Protein AF-A0A3B9SFU4-F1 (afdb_monomer_lite)

Foldseek 3Di:
DDPVLPDKDWWLFDDPQDDDDDPVLCVVLPHFDVLQVQPCRRNLSSNSSVVVVHTDIDDSPDDDDDPPPPPPHDLVPDPVSVVSNVVSVVVSCVVVVVCVLDIPRDDQQFDPVDPPRHGPPVQADAKAWDDPVVQPPAPWAKDWDWPDFDQPFFTWTKTFMDTPPDWPQLQKWKWKWWDDPPTIITHTWDFQFQPVDDSRPRGGMTTDTGGPVRDDAAKTFIWMWMARPVVRGIHIDTDPDIRHHHD

Radius of gyration: 21.07 Å; chains: 1; bounding box: 50×39×61 Å

pLDDT: mean 79.3, std 13.32, range [37.38, 98.06]

Structure (mmCIF, N/CA/C/O backbone):
data_AF-A0A3B9SFU4-F1
#
_entry.id   AF-A0A3B9SFU4-F1
#
loop_
_atom_site.group_PDB
_atom_site.id
_atom_site.type_symbol
_atom_site.label_atom_id
_atom_site.label_alt_id
_atom_site.label_comp_id
_atom_site.label_asym_id
_atom_site.label_entity_id
_atom_site.label_seq_id
_atom_site.pdbx_PDB_ins_code
_atom_site.Cartn_x
_atom_site.Cartn_y
_atom_site.Cartn_z
_atom_site.occupancy
_atom_site.B_iso_or_equiv
_atom_site.auth_seq_id
_atom_site.auth_comp_id
_atom_site.auth_asym_id
_atom_site.auth_atom_id
_atom_site.pdbx_PDB_model_num
ATOM 1 N N . LYS A 1 1 ? 13.181 -17.536 8.848 1.00 37.38 1 LYS A N 1
ATOM 2 C CA . LYS A 1 1 ? 13.543 -17.031 7.495 1.00 37.38 1 LYS A CA 1
ATOM 3 C C . LYS A 1 1 ? 12.485 -17.514 6.503 1.00 37.38 1 LYS A C 1
ATOM 5 O O . LYS A 1 1 ? 12.293 -18.719 6.413 1.00 37.38 1 LYS A O 1
ATOM 10 N N . SER A 1 2 ? 11.762 -16.596 5.853 1.00 43.38 2 SER A N 1
ATOM 11 C CA . SER A 1 2 ? 10.623 -16.891 4.960 1.00 43.38 2 SER A CA 1
ATOM 12 C C . SER A 1 2 ? 11.019 -17.787 3.775 1.00 43.38 2 SER A C 1
ATOM 14 O O . SER A 1 2 ? 12.077 -17.592 3.178 1.00 43.38 2 SER A O 1
ATOM 16 N N . PHE A 1 3 ? 10.165 -18.753 3.417 1.00 50.34 3 PHE A N 1
ATOM 17 C CA . PHE A 1 3 ? 10.344 -19.644 2.259 1.00 50.34 3 PHE A CA 1
ATOM 18 C C . PHE A 1 3 ? 10.393 -18.894 0.914 1.00 50.34 3 PHE A C 1
ATOM 20 O O . PHE A 1 3 ? 11.012 -19.384 -0.032 1.00 50.34 3 PHE A O 1
ATOM 27 N N . ARG A 1 4 ? 9.800 -17.693 0.832 1.00 54.53 4 ARG A N 1
ATOM 28 C CA .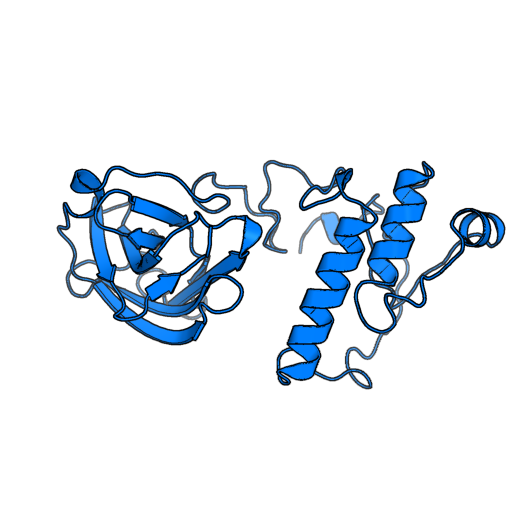 ARG A 1 4 ? 9.751 -16.869 -0.391 1.00 54.53 4 ARG A CA 1
ATOM 29 C C . ARG A 1 4 ? 11.143 -16.424 -0.853 1.00 54.53 4 ARG A C 1
ATOM 31 O O . ARG A 1 4 ? 11.405 -16.375 -2.046 1.00 54.53 4 ARG A O 1
ATOM 38 N N . ALA A 1 5 ? 12.065 -16.210 0.087 1.00 57.78 5 ALA A N 1
ATOM 39 C CA . ALA A 1 5 ? 13.439 -15.784 -0.189 1.00 57.78 5 ALA A CA 1
ATOM 40 C C . ALA A 1 5 ? 14.349 -16.893 -0.761 1.00 57.78 5 ALA A C 1
ATOM 42 O O . ALA A 1 5 ? 15.537 -16.665 -0.948 1.00 57.78 5 ALA A O 1
ATOM 43 N N . LYS A 1 6 ? 13.832 -18.110 -0.990 1.00 62.94 6 LYS A N 1
ATOM 44 C CA . LYS A 1 6 ? 14.625 -19.261 -1.464 1.00 62.94 6 LYS A CA 1
ATOM 45 C C . LYS A 1 6 ? 14.221 -19.785 -2.842 1.00 62.94 6 LYS A C 1
ATOM 47 O O . LYS A 1 6 ? 14.843 -20.725 -3.324 1.00 62.94 6 LYS A O 1
ATOM 52 N N . ARG A 1 7 ? 13.164 -19.251 -3.457 1.00 73.06 7 ARG A N 1
ATOM 53 C CA . ARG A 1 7 ? 12.651 -19.743 -4.746 1.00 73.06 7 ARG A CA 1
ATOM 54 C C . ARG A 1 7 ? 12.649 -18.642 -5.785 1.00 73.06 7 ARG A C 1
ATOM 56 O O . ARG A 1 7 ? 12.521 -17.476 -5.438 1.00 73.06 7 ARG A O 1
ATOM 63 N N . VAL A 1 8 ? 12.780 -19.025 -7.046 1.00 84.00 8 VAL A N 1
ATOM 64 C CA . VAL A 1 8 ? 12.512 -18.130 -8.170 1.00 84.00 8 VAL A CA 1
ATOM 65 C C . VAL A 1 8 ? 10.998 -17.970 -8.279 1.00 84.00 8 VAL A C 1
ATOM 67 O O . VAL A 1 8 ? 10.280 -18.970 -8.251 1.00 84.00 8 VAL A O 1
ATOM 70 N N . TYR A 1 9 ? 10.506 -16.736 -8.347 1.00 85.94 9 TYR A N 1
ATOM 71 C CA . TYR A 1 9 ? 9.076 -16.471 -8.493 1.00 85.94 9 TYR A CA 1
ATOM 72 C C . TYR A 1 9 ? 8.816 -15.219 -9.323 1.00 85.94 9 TYR A C 1
ATOM 74 O O . TYR A 1 9 ? 9.641 -14.301 -9.367 1.00 85.94 9 TYR A O 1
ATOM 82 N N . ASN A 1 10 ? 7.650 -15.210 -9.965 1.00 91.56 10 ASN A N 1
ATOM 83 C CA . ASN A 1 10 ? 7.159 -14.064 -10.711 1.00 91.56 10 ASN A CA 1
ATOM 84 C C . ASN A 1 10 ? 6.621 -13.015 -9.736 1.00 91.56 10 ASN A C 1
ATOM 86 O O . ASN A 1 10 ? 5.958 -13.347 -8.751 1.00 91.56 10 ASN A O 1
ATOM 90 N N . CYS A 1 11 ? 6.887 -11.757 -10.031 1.00 91.75 11 CYS A N 1
ATOM 91 C CA . CYS A 1 11 ? 6.411 -10.607 -9.278 1.00 91.75 11 CYS A CA 1
ATOM 92 C C . CYS A 1 11 ? 5.951 -9.533 -10.257 1.00 91.75 11 CYS A C 1
ATOM 94 O O . CYS A 1 11 ? 6.405 -9.510 -11.402 1.00 91.75 11 CYS A O 1
ATOM 96 N N . LEU A 1 12 ? 5.095 -8.617 -9.808 1.00 92.38 12 LEU A N 1
ATOM 97 C CA . LEU A 1 12 ? 4.691 -7.510 -10.665 1.00 92.38 12 LEU A CA 1
ATOM 98 C C . LEU A 1 12 ? 5.868 -6.571 -10.951 1.00 92.38 12 LEU A C 1
ATOM 100 O O . LEU A 1 12 ? 6.080 -6.212 -12.103 1.00 92.38 12 LEU A O 1
ATOM 104 N N . ALA A 1 13 ? 6.664 -6.228 -9.934 1.00 92.62 13 ALA A N 1
ATOM 105 C CA . ALA A 1 13 ? 7.812 -5.336 -10.074 1.00 92.62 13 ALA A CA 1
ATOM 106 C C . ALA A 1 13 ? 9.001 -5.745 -9.192 1.00 92.62 13 ALA A C 1
ATOM 108 O O . ALA A 1 13 ? 8.836 -6.388 -8.154 1.00 92.62 13 ALA A O 1
ATOM 109 N N . VAL A 1 14 ? 10.201 -5.345 -9.618 1.00 91.44 14 VAL A N 1
ATOM 110 C CA . VAL A 1 14 ? 11.479 -5.529 -8.913 1.00 91.44 14 VAL A CA 1
ATOM 111 C C . VAL A 1 14 ? 12.219 -4.198 -8.806 1.00 91.44 14 VAL A C 1
ATOM 113 O O . VAL A 1 14 ? 11.965 -3.278 -9.578 1.00 91.44 14 VAL A O 1
ATOM 116 N N . THR A 1 15 ? 13.148 -4.098 -7.855 1.00 87.56 15 THR A N 1
ATOM 117 C CA . THR A 1 15 ? 13.968 -2.890 -7.680 1.00 87.56 15 THR A CA 1
ATOM 118 C C . THR A 1 15 ? 14.974 -2.743 -8.823 1.00 87.56 15 THR A C 1
ATOM 120 O O . THR A 1 15 ? 15.598 -3.717 -9.250 1.00 87.56 15 THR A O 1
ATOM 123 N N . GLY A 1 16 ? 15.184 -1.505 -9.267 1.00 84.12 16 GLY A N 1
ATOM 124 C CA . GLY A 1 16 ? 16.143 -1.150 -10.312 1.00 84.12 16 GLY A CA 1
ATOM 125 C C . GLY A 1 16 ? 17.618 -1.307 -9.932 1.00 84.12 16 GLY A C 1
ATOM 126 O O . GLY A 1 16 ? 18.478 -0.993 -10.749 1.00 84.12 16 GLY A O 1
ATOM 127 N N . ALA A 1 17 ? 17.942 -1.783 -8.722 1.00 84.94 17 ALA A N 1
ATOM 128 C CA . ALA A 1 17 ? 19.328 -1.939 -8.276 1.00 84.94 17 ALA A CA 1
ATOM 129 C C . ALA A 1 17 ? 20.122 -2.934 -9.141 1.00 84.94 17 ALA A C 1
ATOM 131 O O . ALA A 1 17 ? 21.318 -2.752 -9.355 1.00 84.94 17 ALA A O 1
ATOM 132 N N . CYS A 1 18 ? 19.465 -3.986 -9.638 1.00 87.50 18 CYS A N 1
ATOM 133 C CA . CYS A 1 18 ? 20.065 -4.944 -10.557 1.00 87.50 18 CYS A CA 1
ATOM 134 C C . CYS A 1 18 ? 18.988 -5.570 -11.446 1.00 87.50 18 CYS A C 1
ATOM 136 O O . CYS A 1 18 ? 18.189 -6.384 -10.985 1.00 87.50 18 CYS A O 1
ATOM 138 N N . LEU A 1 19 ? 19.004 -5.222 -12.732 1.00 92.12 19 LEU A N 1
ATOM 139 C CA . LEU A 1 19 ? 18.067 -5.725 -13.733 1.00 92.12 19 LEU A CA 1
ATOM 140 C C . LEU A 1 19 ? 18.825 -6.379 -14.886 1.00 92.12 19 LEU A C 1
ATOM 142 O O . LEU A 1 19 ? 19.878 -5.904 -15.306 1.00 92.12 19 LEU A O 1
ATOM 146 N N . MET A 1 20 ? 18.249 -7.443 -15.437 1.00 93.94 20 MET A N 1
ATOM 147 C CA . MET A 1 20 ? 18.694 -8.040 -16.691 1.00 93.94 20 MET A CA 1
ATOM 148 C C . MET A 1 20 ? 17.479 -8.240 -17.587 1.00 93.94 20 MET A C 1
ATOM 150 O O . MET A 1 20 ? 16.503 -8.873 -17.189 1.00 93.94 20 MET A O 1
ATOM 154 N N . ILE A 1 21 ? 17.541 -7.699 -18.801 1.00 95.88 21 ILE A N 1
ATOM 155 C CA . ILE A 1 21 ? 16.435 -7.724 -19.753 1.00 95.88 21 ILE A CA 1
ATOM 156 C C . ILE A 1 21 ? 16.950 -7.961 -21.170 1.00 95.88 21 ILE A C 1
ATOM 158 O O . ILE A 1 21 ? 18.014 -7.476 -21.549 1.00 95.88 21 ILE A O 1
ATOM 162 N N . SER A 1 22 ? 16.184 -8.711 -21.965 1.00 97.38 22 SER A N 1
ATOM 163 C CA . SER A 1 22 ? 16.453 -8.828 -23.399 1.00 97.38 22 SER A CA 1
ATOM 164 C C . SER A 1 22 ? 16.317 -7.462 -24.071 1.00 97.38 22 SER A C 1
ATOM 166 O O . SER A 1 22 ? 15.327 -6.758 -23.860 1.00 97.38 22 SER A O 1
ATOM 168 N N . LYS A 1 23 ? 17.290 -7.127 -24.921 1.00 97.62 23 LYS A N 1
ATOM 169 C CA . LYS A 1 23 ? 17.332 -5.879 -25.687 1.00 97.62 23 LYS A CA 1
ATOM 170 C C . LYS A 1 23 ? 16.015 -5.624 -26.427 1.00 97.62 23 LYS A C 1
ATOM 172 O O . LYS A 1 23 ? 15.441 -4.547 -26.300 1.00 97.62 23 LYS A O 1
ATOM 177 N N . ASP A 1 24 ? 15.503 -6.633 -27.124 1.00 98.06 24 ASP A N 1
ATOM 178 C CA . ASP A 1 24 ? 14.294 -6.500 -27.940 1.00 98.06 24 ASP A CA 1
ATOM 179 C C . ASP A 1 24 ? 13.059 -6.224 -27.077 1.00 98.06 24 ASP A C 1
ATOM 181 O O . ASP A 1 24 ? 12.243 -5.369 -27.414 1.00 98.06 24 ASP A O 1
ATOM 185 N N . LYS A 1 25 ? 12.960 -6.872 -25.907 1.00 97.94 25 LYS A N 1
ATOM 186 C CA . LYS A 1 25 ? 11.864 -6.636 -24.952 1.00 97.94 25 LYS A CA 1
ATOM 187 C C . LYS A 1 25 ? 11.926 -5.235 -24.352 1.00 97.94 25 LYS A C 1
ATOM 189 O O . LYS A 1 25 ? 10.889 -4.596 -24.214 1.00 97.94 25 LYS A O 1
ATOM 194 N N . PHE A 1 26 ? 13.126 -4.750 -24.029 1.00 97.88 26 PHE A N 1
ATOM 195 C CA . PHE A 1 26 ? 13.322 -3.401 -23.496 1.00 97.88 26 PHE A CA 1
ATOM 196 C C . PHE A 1 26 ? 12.880 -2.328 -24.499 1.00 97.88 26 PHE A C 1
ATOM 198 O O . PHE A 1 26 ? 12.142 -1.411 -24.139 1.00 97.88 26 PHE A O 1
ATOM 205 N N . TYR A 1 27 ? 13.267 -2.465 -25.771 1.00 97.38 27 TYR A N 1
ATOM 206 C CA . TYR A 1 27 ? 12.849 -1.520 -26.808 1.00 97.38 27 TYR A CA 1
ATOM 207 C C . TYR A 1 27 ? 11.372 -1.654 -27.183 1.00 97.38 27 TYR A C 1
ATOM 209 O O . TYR A 1 27 ? 10.737 -0.635 -27.454 1.00 97.38 27 TYR A O 1
ATOM 217 N N . ALA A 1 28 ? 10.799 -2.861 -27.135 1.00 97.44 28 ALA A N 1
ATOM 218 C CA . ALA A 1 28 ? 9.374 -3.073 -27.390 1.00 97.44 28 ALA A CA 1
ATOM 219 C C . ALA A 1 28 ? 8.478 -2.263 -26.435 1.00 97.44 28 ALA A C 1
ATOM 221 O O . ALA A 1 28 ? 7.446 -1.747 -26.857 1.00 97.44 28 ALA A O 1
ATOM 222 N N . VAL A 1 29 ? 8.903 -2.087 -25.178 1.00 97.25 29 VAL A N 1
ATOM 223 C CA . VAL A 1 29 ? 8.191 -1.277 -24.170 1.00 97.25 29 VAL A CA 1
ATOM 224 C C . VAL A 1 29 ? 8.702 0.164 -24.055 1.00 97.25 29 VAL A C 1
ATOM 226 O O . VAL A 1 29 ? 8.335 0.881 -23.126 1.00 97.25 29 VAL A O 1
ATOM 229 N N . ARG A 1 30 ? 9.548 0.601 -25.000 1.00 96.88 30 ARG A N 1
ATOM 230 C CA . ARG A 1 30 ? 10.165 1.940 -25.050 1.00 96.88 30 ARG A CA 1
ATOM 231 C C . ARG A 1 30 ? 11.046 2.290 -23.840 1.00 96.88 30 ARG A C 1
ATOM 233 O O . ARG A 1 30 ? 11.234 3.464 -23.544 1.00 96.88 30 ARG A O 1
ATOM 240 N N . GLY A 1 31 ? 11.626 1.292 -23.175 1.00 95.25 31 GLY A N 1
ATOM 241 C CA . GLY A 1 31 ? 12.616 1.489 -22.114 1.00 95.25 31 GLY A CA 1
ATOM 242 C C . GLY A 1 31 ? 12.108 2.270 -20.898 1.00 95.25 31 GLY A C 1
ATOM 243 O O . GLY A 1 31 ? 10.962 2.108 -20.485 1.00 95.25 31 GLY A O 1
ATOM 244 N N . PHE A 1 32 ? 12.969 3.087 -20.287 1.00 95.31 32 PHE A N 1
ATOM 245 C CA . PHE A 1 32 ? 12.609 3.940 -19.147 1.00 95.31 32 PHE A CA 1
ATOM 246 C C . PHE A 1 32 ? 11.890 5.214 -19.596 1.00 95.31 32 PHE A C 1
ATOM 248 O O . PHE A 1 32 ? 12.221 5.788 -20.630 1.00 95.31 32 PHE A O 1
ATOM 255 N N . ASP A 1 33 ? 10.932 5.674 -18.793 1.00 93.50 33 ASP A N 1
ATOM 256 C CA . ASP A 1 33 ? 10.236 6.936 -19.027 1.00 93.50 33 ASP A CA 1
ATOM 257 C C . ASP A 1 33 ? 10.949 8.103 -18.327 1.00 93.50 33 ASP A C 1
ATOM 259 O O . ASP A 1 33 ? 11.036 8.157 -17.099 1.00 93.50 33 ASP A O 1
ATOM 263 N N . GLU A 1 34 ? 11.419 9.080 -19.103 1.00 92.62 34 GLU A N 1
ATOM 264 C CA . GLU A 1 34 ? 12.100 10.280 -18.595 1.00 92.62 34 GLU A CA 1
ATOM 265 C C . GLU A 1 34 ? 11.202 11.165 -17.707 1.00 92.62 34 GLU A C 1
ATOM 267 O O . GLU A 1 34 ? 11.690 12.023 -16.970 1.00 92.62 34 GLU A O 1
ATOM 272 N N . ARG A 1 35 ? 9.880 10.942 -17.717 1.00 90.69 35 ARG A N 1
ATOM 273 C CA . ARG A 1 35 ? 8.915 11.622 -16.835 1.00 90.69 35 ARG A CA 1
ATOM 274 C C . ARG A 1 35 ? 8.945 11.097 -15.391 1.00 90.69 35 ARG A C 1
ATOM 276 O O . ARG A 1 35 ? 8.315 11.723 -14.526 1.00 90.69 35 ARG A O 1
ATOM 283 N N . LEU A 1 36 ? 9.672 10.003 -15.137 1.00 90.62 36 LEU A N 1
ATOM 284 C CA . LEU A 1 36 ? 9.937 9.387 -13.830 1.00 90.62 36 LEU A CA 1
ATOM 285 C C . LEU A 1 36 ? 11.457 9.347 -13.550 1.00 90.62 36 LEU A C 1
ATOM 287 O O . LEU A 1 36 ? 12.061 8.282 -13.486 1.00 90.62 36 LEU A O 1
ATOM 291 N N . PRO A 1 37 ? 12.137 10.495 -13.408 1.00 86.19 37 PRO A N 1
ATOM 292 C CA . PRO A 1 37 ? 13.600 10.531 -13.415 1.00 86.19 37 PRO A CA 1
ATOM 293 C C . PRO A 1 37 ? 14.262 9.938 -12.163 1.00 86.19 37 PRO A C 1
ATOM 295 O O . PRO A 1 37 ? 15.434 9.568 -12.225 1.00 86.19 37 PRO A O 1
ATOM 298 N N . VAL A 1 38 ? 13.567 9.878 -11.019 1.00 83.38 38 VAL A N 1
ATOM 299 C CA . VAL A 1 38 ? 14.201 9.528 -9.734 1.00 83.38 38 VAL A CA 1
ATOM 300 C C . VAL A 1 38 ? 13.560 8.328 -9.047 1.00 83.38 38 VAL A C 1
ATOM 302 O O . VAL A 1 38 ? 14.273 7.476 -8.520 1.00 83.38 38 VAL A O 1
ATOM 305 N N . SER A 1 39 ? 12.235 8.270 -8.980 1.00 84.56 39 SER A N 1
ATOM 306 C CA . SER A 1 39 ? 11.485 7.219 -8.295 1.00 84.56 39 SER A CA 1
ATOM 307 C C . SER A 1 39 ? 10.488 6.568 -9.245 1.00 84.56 39 SER A C 1
ATOM 309 O O . SER A 1 39 ? 10.028 7.177 -10.207 1.00 84.56 39 SER A O 1
ATOM 311 N N . TYR A 1 40 ? 10.145 5.313 -8.956 1.00 88.75 40 TYR A N 1
ATOM 312 C CA . TYR A 1 40 ? 9.162 4.525 -9.704 1.00 88.75 40 TYR A CA 1
ATOM 313 C C . TYR A 1 40 ? 9.517 4.211 -11.168 1.00 88.75 40 TYR A C 1
ATOM 315 O O . TYR A 1 40 ? 8.702 3.592 -11.841 1.00 88.75 40 TYR A O 1
ATOM 323 N N . ASN A 1 41 ? 10.702 4.572 -11.673 1.00 94.25 41 ASN A N 1
ATOM 324 C CA . ASN A 1 41 ? 11.128 4.224 -13.038 1.00 94.25 41 ASN A CA 1
ATOM 325 C C . ASN A 1 41 ? 11.287 2.716 -13.262 1.00 94.25 41 ASN A C 1
ATOM 327 O O . ASN A 1 41 ? 10.947 2.193 -14.320 1.00 94.25 41 ASN A O 1
ATOM 331 N N . ASP A 1 42 ? 11.801 2.019 -12.258 1.00 93.94 42 ASP A N 1
ATOM 332 C CA . ASP A 1 42 ? 11.940 0.575 -12.207 1.00 93.94 42 ASP A CA 1
ATOM 333 C C . ASP A 1 42 ? 10.572 -0.110 -12.167 1.00 93.94 42 ASP A C 1
ATOM 335 O O . ASP A 1 42 ? 10.346 -1.083 -12.889 1.00 93.94 42 ASP A O 1
ATOM 339 N N . ILE A 1 43 ? 9.636 0.446 -11.396 1.00 93.88 43 ILE A N 1
ATOM 340 C CA . ILE A 1 43 ? 8.254 -0.036 -11.307 1.00 93.88 43 ILE A CA 1
ATOM 341 C C . ILE A 1 43 ? 7.503 0.193 -12.627 1.00 93.88 43 ILE A C 1
ATOM 343 O O . ILE A 1 43 ? 6.873 -0.738 -13.119 1.00 93.88 43 ILE A O 1
ATOM 347 N N . ASP A 1 44 ? 7.623 1.374 -13.236 1.00 96.44 44 ASP A N 1
ATOM 348 C CA . ASP A 1 44 ? 7.056 1.704 -14.552 1.00 96.44 44 ASP A CA 1
ATOM 349 C C . ASP A 1 44 ? 7.558 0.754 -15.647 1.00 96.44 44 ASP A C 1
ATOM 351 O O . ASP A 1 44 ? 6.768 0.179 -16.396 1.00 96.44 44 ASP A O 1
ATOM 355 N N . LEU A 1 45 ? 8.870 0.495 -15.696 1.00 97.00 45 LEU A N 1
ATOM 356 C CA . LEU A 1 45 ? 9.433 -0.476 -16.633 1.00 97.00 45 LEU A CA 1
ATOM 357 C C . LEU A 1 45 ? 8.834 -1.876 -16.417 1.00 97.00 45 LEU A C 1
ATOM 359 O O . LEU A 1 45 ? 8.468 -2.544 -17.385 1.00 97.00 45 LEU A O 1
ATOM 363 N N . CYS A 1 46 ? 8.703 -2.310 -15.161 1.00 96.88 46 CYS A N 1
ATOM 364 C CA . CYS A 1 46 ? 8.098 -3.597 -14.827 1.00 96.88 46 CYS A CA 1
ATOM 365 C C . CYS A 1 46 ? 6.615 -3.674 -15.225 1.00 96.88 46 CYS A C 1
ATOM 367 O O . CYS A 1 46 ? 6.186 -4.708 -15.741 1.00 96.88 46 CYS A O 1
ATOM 369 N N . PHE A 1 47 ? 5.850 -2.598 -15.021 1.00 96.31 47 PHE A N 1
ATOM 370 C CA . PHE A 1 47 ? 4.434 -2.517 -15.384 1.00 96.31 47 PHE A CA 1
ATOM 371 C C . PHE A 1 47 ? 4.253 -2.609 -16.896 1.00 96.31 47 PHE A C 1
ATOM 373 O O . PHE A 1 47 ? 3.515 -3.476 -17.358 1.00 96.31 47 PHE A O 1
ATOM 380 N N . LYS A 1 48 ? 5.019 -1.837 -17.677 1.00 97.25 48 LYS A N 1
ATOM 381 C CA . LYS A 1 48 ? 4.974 -1.917 -19.146 1.00 97.25 48 LYS A CA 1
ATOM 382 C C . LYS A 1 48 ? 5.320 -3.310 -19.667 1.00 97.25 48 LYS A C 1
ATOM 384 O O . LYS A 1 48 ? 4.709 -3.784 -20.622 1.00 97.25 48 LYS A O 1
ATOM 389 N N . LEU A 1 49 ? 6.290 -3.990 -19.051 1.00 97.56 49 LEU A N 1
ATOM 390 C CA . LEU A 1 49 ? 6.626 -5.372 -19.410 1.00 97.56 49 LEU A CA 1
ATOM 391 C C . LEU A 1 49 ? 5.489 -6.338 -19.083 1.00 97.56 49 LEU A C 1
ATOM 393 O O . LEU A 1 49 ? 5.200 -7.219 -19.890 1.00 97.56 49 LEU A O 1
ATOM 397 N N . HIS A 1 50 ? 4.844 -6.164 -17.931 1.00 96.62 50 HIS A N 1
ATOM 398 C CA . HIS A 1 50 ? 3.701 -6.973 -17.531 1.00 96.62 50 HIS A CA 1
ATOM 399 C C . HIS A 1 50 ? 2.502 -6.782 -18.470 1.00 96.62 50 HIS A C 1
ATOM 401 O O . HIS A 1 50 ? 1.943 -7.764 -18.953 1.00 96.62 50 HIS A O 1
ATOM 407 N N . GLU A 1 51 ? 2.158 -5.535 -18.793 1.00 95.69 51 GLU A N 1
ATOM 408 C CA . GLU A 1 51 ? 1.083 -5.185 -19.731 1.00 95.69 51 GLU A CA 1
ATOM 409 C C . GLU A 1 51 ? 1.364 -5.685 -21.156 1.00 95.69 51 GLU A C 1
ATOM 411 O O . GLU A 1 51 ? 0.445 -6.080 -21.869 1.00 95.69 51 GLU A O 1
ATOM 416 N N . ALA A 1 52 ? 2.639 -5.755 -21.555 1.00 96.50 52 ALA A N 1
ATOM 417 C CA . ALA A 1 52 ? 3.070 -6.371 -22.810 1.00 96.50 52 ALA A CA 1
ATOM 418 C C . ALA A 1 52 ? 3.069 -7.919 -22.784 1.00 96.50 52 ALA A C 1
ATOM 420 O O . ALA A 1 52 ? 3.479 -8.549 -23.760 1.00 96.50 52 ALA A O 1
ATOM 421 N N . GLY A 1 53 ? 2.630 -8.545 -21.685 1.00 95.94 53 GLY A N 1
ATOM 422 C CA . GLY A 1 53 ? 2.517 -10.000 -21.542 1.00 95.94 53 GLY A CA 1
ATOM 423 C C . GLY A 1 53 ? 3.803 -10.709 -21.104 1.00 95.94 53 GLY A C 1
ATOM 424 O O . GLY A 1 53 ? 3.888 -11.936 -21.188 1.00 95.94 53 GLY A O 1
ATOM 425 N N . TYR A 1 54 ? 4.817 -9.974 -20.641 1.00 96.50 54 TYR A N 1
ATOM 426 C CA . TYR A 1 54 ? 6.038 -10.553 -20.084 1.00 96.50 54 TYR A CA 1
ATOM 427 C C . TYR A 1 54 ? 5.946 -10.744 -18.563 1.00 96.50 54 TYR A C 1
ATOM 429 O O . TYR A 1 54 ? 5.060 -10.230 -17.883 1.00 96.50 54 TYR A O 1
ATOM 437 N N . TYR A 1 55 ? 6.908 -11.489 -18.013 1.00 94.94 55 TYR A N 1
ATOM 438 C CA . TYR A 1 55 ? 7.034 -11.715 -16.575 1.00 94.94 55 TYR A CA 1
ATOM 439 C C . TYR A 1 55 ? 8.296 -11.059 -16.028 1.00 94.94 55 TYR A C 1
ATOM 441 O O . TYR A 1 55 ? 9.384 -11.250 -16.577 1.00 94.94 55 TYR A O 1
ATOM 449 N N . ASN A 1 56 ? 8.147 -10.363 -14.901 1.00 96.00 56 ASN A N 1
ATOM 450 C CA . ASN A 1 56 ? 9.266 -9.955 -14.060 1.00 96.00 56 ASN A CA 1
ATOM 451 C C . ASN A 1 56 ? 9.521 -11.058 -13.026 1.00 96.00 56 ASN A C 1
ATOM 453 O O . ASN A 1 56 ? 8.582 -11.635 -12.472 1.00 96.00 56 ASN A O 1
ATOM 457 N N . VAL A 1 57 ? 10.792 -11.390 -12.799 1.00 93.00 57 VAL A N 1
ATOM 458 C CA . VAL A 1 57 ? 11.187 -12.567 -12.014 1.00 93.00 57 VAL A CA 1
ATOM 459 C C . VAL A 1 57 ? 12.301 -12.202 -11.044 1.00 93.00 57 VAL A C 1
ATOM 461 O O . VAL A 1 57 ? 13.329 -11.663 -11.452 1.00 93.00 57 VAL A O 1
ATOM 464 N N . VAL A 1 58 ? 12.138 -12.570 -9.772 1.00 90.69 58 VAL A N 1
ATOM 465 C CA . VAL A 1 58 ? 13.213 -12.474 -8.773 1.00 90.69 58 VAL A CA 1
ATOM 466 C C . VAL A 1 58 ? 14.029 -13.765 -8.773 1.00 90.69 58 VAL A C 1
ATOM 468 O O . VAL A 1 58 ? 13.504 -14.848 -8.499 1.00 90.69 58 VAL A O 1
ATOM 471 N N . ARG A 1 59 ? 15.334 -13.650 -9.043 1.00 88.31 59 ARG A N 1
ATOM 472 C CA . ARG A 1 59 ? 16.309 -14.747 -8.949 1.00 88.31 59 ARG A CA 1
ATOM 473 C C . ARG A 1 59 ? 17.023 -14.707 -7.600 1.00 88.31 59 ARG A C 1
ATOM 475 O O . ARG A 1 59 ? 17.953 -13.938 -7.410 1.00 88.31 59 ARG A O 1
ATOM 482 N N . ASN A 1 60 ? 16.580 -15.552 -6.669 1.00 83.69 60 ASN A N 1
ATOM 483 C CA . ASN A 1 60 ? 17.162 -15.664 -5.320 1.00 83.69 60 ASN A CA 1
ATOM 484 C C . ASN A 1 60 ? 18.422 -16.551 -5.248 1.00 83.69 60 ASN A C 1
ATOM 486 O O . ASN A 1 60 ? 18.935 -16.814 -4.163 1.00 83.69 60 ASN A O 1
ATOM 490 N N . ASP A 1 61 ? 18.887 -17.056 -6.387 1.00 84.62 61 ASP A N 1
ATOM 491 C CA . ASP A 1 61 ? 20.093 -17.871 -6.541 1.00 84.62 61 ASP A CA 1
ATOM 492 C C . ASP A 1 61 ? 21.285 -17.086 -7.115 1.00 84.62 61 ASP A C 1
ATOM 494 O O . ASP A 1 61 ? 22.399 -17.604 -7.150 1.00 84.62 61 ASP A O 1
ATOM 498 N N . ALA A 1 62 ? 21.067 -15.833 -7.523 1.00 84.38 62 ALA A N 1
ATOM 499 C CA . ALA A 1 62 ? 22.114 -14.889 -7.889 1.00 84.38 62 ALA A CA 1
ATOM 500 C C . ALA A 1 62 ? 22.281 -13.850 -6.772 1.00 84.38 62 ALA A C 1
ATOM 502 O O . ALA A 1 62 ? 21.304 -13.262 -6.310 1.00 84.38 62 ALA A O 1
ATOM 503 N N . PHE A 1 63 ? 23.524 -13.608 -6.350 1.00 82.62 63 PHE A N 1
ATOM 504 C CA . PHE A 1 63 ? 23.836 -12.679 -5.265 1.00 82.62 63 PHE A CA 1
ATOM 505 C C . PHE A 1 63 ? 24.716 -11.546 -5.779 1.00 82.62 63 PHE A C 1
ATOM 507 O O . PHE A 1 63 ? 25.784 -11.786 -6.339 1.00 82.62 63 PHE A O 1
ATOM 514 N N . LEU A 1 64 ? 24.267 -10.311 -5.566 1.00 80.94 64 LEU A N 1
ATOM 515 C CA . LEU A 1 64 ? 25.031 -9.102 -5.844 1.00 80.94 64 LEU A CA 1
ATOM 516 C C . LEU A 1 64 ? 25.034 -8.217 -4.601 1.00 80.94 64 LEU A C 1
ATOM 518 O O . LEU A 1 64 ? 24.042 -8.136 -3.876 1.00 80.94 64 LEU A O 1
ATOM 522 N N . TRP A 1 65 ? 26.155 -7.544 -4.369 1.00 80.62 65 TRP A N 1
ATOM 523 C CA . TRP A 1 65 ? 26.291 -6.582 -3.286 1.00 80.62 65 TRP A CA 1
ATOM 524 C C . TRP A 1 65 ? 25.862 -5.205 -3.777 1.00 80.62 65 TRP A C 1
ATOM 526 O O . TRP A 1 65 ? 26.441 -4.664 -4.716 1.00 80.62 65 TRP A O 1
ATOM 536 N N . HIS A 1 66 ? 24.850 -4.636 -3.128 1.00 77.44 66 HIS A N 1
ATOM 537 C CA . HIS A 1 66 ? 24.395 -3.276 -3.380 1.00 77.44 66 HIS A CA 1
ATOM 538 C C . HIS A 1 66 ? 24.598 -2.442 -2.114 1.00 77.44 66 HIS A C 1
ATOM 540 O O . HIS A 1 66 ? 23.987 -2.710 -1.080 1.00 77.44 66 HIS A O 1
ATOM 546 N N . HIS A 1 67 ? 25.469 -1.436 -2.187 1.00 74.62 67 HIS A N 1
ATOM 547 C CA . HIS A 1 67 ? 25.682 -0.477 -1.103 1.00 74.62 67 HIS A CA 1
ATOM 548 C C . HIS A 1 67 ? 24.569 0.577 -1.132 1.00 74.62 67 HIS A C 1
ATOM 550 O O . HIS A 1 67 ? 24.708 1.655 -1.709 1.00 74.62 67 HIS A O 1
ATOM 556 N N . GLU A 1 68 ? 23.426 0.202 -0.563 1.00 60.56 68 GLU A N 1
ATOM 557 C CA . GLU A 1 68 ? 22.176 0.953 -0.635 1.00 60.56 68 GLU A CA 1
ATOM 558 C C . GLU A 1 68 ? 22.301 2.400 -0.113 1.00 60.56 68 GLU A C 1
ATOM 560 O O . GLU A 1 68 ? 22.993 2.683 0.862 1.00 60.56 68 GLU A O 1
ATOM 565 N N . SER A 1 69 ? 21.579 3.327 -0.756 1.00 56.25 69 SER A N 1
ATOM 566 C CA . SER A 1 69 ? 21.385 4.727 -0.333 1.00 56.25 69 SER A CA 1
ATOM 567 C C . SER A 1 69 ? 22.622 5.640 -0.262 1.00 56.25 69 SER A C 1
ATOM 569 O O . SER A 1 69 ? 22.467 6.803 0.116 1.00 56.25 69 SER A O 1
ATOM 571 N N . ALA A 1 70 ? 23.805 5.197 -0.704 1.00 56.62 70 ALA A N 1
ATOM 572 C CA . ALA A 1 70 ? 25.031 6.006 -0.662 1.00 56.62 70 ALA A CA 1
ATOM 573 C C . ALA A 1 70 ? 24.956 7.310 -1.490 1.00 56.62 70 ALA A C 1
ATOM 575 O O . ALA A 1 70 ? 25.529 8.320 -1.094 1.00 56.62 70 ALA A O 1
ATOM 576 N N . SER A 1 71 ? 24.222 7.315 -2.609 1.00 55.91 71 SER A N 1
ATOM 577 C CA . SER A 1 71 ? 24.070 8.486 -3.491 1.00 55.91 71 SER A CA 1
ATOM 578 C C . SER A 1 71 ? 22.699 9.172 -3.402 1.00 55.91 71 SER A C 1
ATOM 580 O O . SER A 1 71 ? 22.594 10.371 -3.654 1.00 55.91 71 SER A O 1
ATOM 582 N N . ARG A 1 72 ? 21.634 8.438 -3.036 1.00 59.59 72 ARG A N 1
ATOM 583 C CA . ARG A 1 72 ? 20.242 8.942 -3.040 1.00 59.59 72 ARG A CA 1
ATOM 584 C C . ARG A 1 72 ? 19.861 9.683 -1.749 1.00 59.59 72 ARG A C 1
ATOM 586 O O . ARG A 1 72 ? 19.099 10.660 -1.785 1.00 59.59 72 ARG A O 1
ATOM 593 N N . GLY A 1 73 ? 20.407 9.246 -0.609 1.00 62.16 73 GLY A N 1
ATOM 594 C CA . GLY A 1 73 ? 19.977 9.681 0.722 1.00 62.16 73 GLY A CA 1
ATOM 595 C C . GLY A 1 73 ? 18.523 9.293 1.034 1.00 62.16 73 GLY A C 1
ATOM 596 O O . GLY A 1 73 ? 17.844 8.654 0.235 1.00 62.16 73 GLY A O 1
ATOM 597 N N . ASN A 1 74 ? 18.020 9.688 2.204 1.00 58.53 74 ASN A N 1
ATOM 598 C CA . ASN A 1 74 ? 16.657 9.359 2.622 1.00 58.53 74 ASN A CA 1
ATOM 599 C C . ASN A 1 74 ? 15.640 10.368 2.046 1.00 58.53 74 ASN A C 1
ATOM 601 O O . ASN A 1 74 ? 15.675 11.558 2.374 1.00 58.53 74 ASN A O 1
ATOM 605 N N . ASP A 1 75 ? 14.734 9.894 1.186 1.00 59.06 75 ASP A N 1
ATOM 606 C CA . ASP A 1 75 ? 13.691 10.713 0.549 1.00 59.06 75 ASP A CA 1
ATOM 607 C C . ASP A 1 75 ? 12.645 11.250 1.542 1.00 59.06 75 ASP A C 1
ATOM 609 O O . ASP A 1 75 ? 11.967 12.230 1.244 1.00 59.06 75 ASP A O 1
ATOM 613 N N . MET A 1 76 ? 12.572 10.684 2.751 1.00 55.12 76 MET A N 1
ATOM 614 C CA . MET A 1 76 ? 11.633 11.098 3.798 1.00 55.12 76 MET A CA 1
ATOM 615 C C . MET A 1 76 ? 12.081 12.340 4.580 1.00 55.12 76 MET A C 1
ATOM 617 O O . MET A 1 76 ? 11.305 12.871 5.367 1.00 55.12 76 MET A O 1
ATOM 621 N N . ILE A 1 77 ? 13.322 12.805 4.394 1.00 59.66 77 ILE A N 1
ATOM 622 C CA . ILE A 1 77 ? 13.892 13.915 5.182 1.00 59.66 77 ILE A CA 1
ATOM 623 C C . ILE A 1 77 ? 13.548 15.286 4.575 1.00 59.66 77 ILE A C 1
ATOM 625 O O . ILE A 1 77 ? 13.492 16.286 5.283 1.00 59.66 77 ILE A O 1
ATOM 629 N N . SER A 1 78 ? 13.301 15.359 3.264 1.00 72.69 78 SER A N 1
ATOM 630 C CA . SER A 1 78 ? 13.074 16.626 2.560 1.00 72.69 78 SER A CA 1
ATOM 631 C C . SER A 1 78 ? 11.654 16.716 2.015 1.00 72.69 78 SER A C 1
ATOM 633 O O . SER A 1 78 ? 11.225 15.861 1.240 1.00 72.69 78 SER A O 1
ATOM 635 N N . LYS A 1 79 ? 10.955 17.811 2.337 1.00 71.62 79 LYS A N 1
ATOM 636 C CA . LYS A 1 79 ? 9.614 18.115 1.810 1.00 71.62 79 LYS A CA 1
ATOM 637 C C . LYS A 1 79 ? 9.570 18.088 0.276 1.00 71.62 79 LYS A C 1
ATOM 639 O O . LYS A 1 79 ? 8.658 17.510 -0.300 1.00 71.62 79 LYS A O 1
ATOM 644 N N . VAL A 1 80 ? 10.600 18.624 -0.382 1.00 78.38 80 VAL A N 1
ATOM 645 C CA . VAL A 1 80 ? 10.710 18.633 -1.852 1.00 78.38 80 VAL A CA 1
ATOM 646 C C . VAL A 1 80 ? 10.816 17.210 -2.415 1.00 78.38 80 VAL A C 1
ATOM 648 O O . VAL A 1 80 ? 10.181 16.890 -3.420 1.00 78.38 80 VAL A O 1
ATOM 651 N N . LYS A 1 81 ? 11.587 16.329 -1.760 1.00 72.00 81 LYS A N 1
ATOM 652 C CA . LYS A 1 81 ? 11.717 14.921 -2.172 1.00 72.00 81 LYS A CA 1
ATOM 653 C C . LYS A 1 81 ? 10.401 14.158 -1.989 1.00 72.00 81 LYS A C 1
ATOM 655 O O . LYS A 1 81 ? 10.024 13.404 -2.882 1.00 72.00 81 LYS A O 1
ATOM 660 N N . LEU A 1 82 ? 9.679 14.410 -0.895 1.00 68.44 82 LEU A N 1
ATOM 661 C CA . LEU A 1 82 ? 8.349 13.844 -0.646 1.00 68.44 82 LEU A CA 1
ATOM 662 C C . LEU A 1 82 ? 7.316 14.290 -1.689 1.00 68.44 82 LEU A C 1
ATOM 664 O O . LEU A 1 82 ? 6.578 13.461 -2.220 1.00 68.44 82 LEU A O 1
ATOM 668 N N . GLU A 1 83 ? 7.279 15.581 -2.027 1.00 72.62 83 GLU A N 1
ATOM 669 C CA . GLU A 1 83 ? 6.378 16.106 -3.061 1.00 72.62 83 GLU A CA 1
ATOM 670 C C . GLU A 1 83 ? 6.684 15.508 -4.439 1.00 72.62 83 GLU A C 1
ATOM 672 O O . GLU A 1 83 ? 5.762 15.141 -5.172 1.00 72.62 83 GLU A O 1
ATOM 677 N N . ARG A 1 84 ? 7.969 15.356 -4.789 1.00 81.50 84 ARG A N 1
ATOM 678 C CA . ARG A 1 84 ? 8.383 14.655 -6.012 1.00 81.50 84 ARG A CA 1
ATOM 679 C C . ARG A 1 84 ? 7.920 13.198 -5.997 1.00 81.50 84 ARG A C 1
ATOM 681 O O . ARG A 1 84 ? 7.304 12.769 -6.966 1.00 81.50 84 ARG A O 1
ATOM 688 N N . LEU A 1 85 ? 8.161 12.471 -4.902 1.00 76.31 85 LEU A N 1
ATOM 689 C CA . LEU A 1 85 ? 7.745 11.073 -4.743 1.00 76.31 85 LEU A CA 1
ATOM 690 C C . LEU A 1 85 ? 6.230 10.920 -4.959 1.00 76.31 85 LEU A C 1
ATOM 692 O O . LEU A 1 85 ? 5.791 10.043 -5.698 1.00 76.31 85 LEU A O 1
ATOM 696 N N . ALA A 1 86 ? 5.425 11.811 -4.372 1.00 73.81 86 ALA A N 1
ATOM 697 C CA . ALA A 1 86 ? 3.975 11.808 -4.549 1.00 73.81 86 ALA A CA 1
ATOM 698 C C . ALA A 1 86 ? 3.551 12.104 -6.001 1.00 73.81 86 ALA A C 1
ATOM 700 O O . ALA A 1 86 ? 2.648 11.439 -6.520 1.00 73.81 86 ALA A O 1
ATOM 701 N N . LYS A 1 87 ? 4.204 13.066 -6.670 1.00 79.31 87 LYS A N 1
ATOM 702 C CA . LYS A 1 87 ? 3.946 13.401 -8.083 1.00 79.31 87 LYS A CA 1
ATOM 703 C C . LYS A 1 87 ? 4.299 12.244 -9.017 1.00 79.31 87 LYS A C 1
ATOM 705 O O . LYS A 1 87 ? 3.492 11.897 -9.873 1.00 79.31 87 LYS A O 1
ATOM 710 N N . GLU A 1 88 ? 5.466 11.633 -8.840 1.00 85.88 88 GLU A N 1
ATOM 711 C CA . GLU A 1 88 ? 5.920 10.497 -9.652 1.00 85.88 88 GLU A CA 1
ATOM 712 C C . GLU A 1 88 ? 5.040 9.260 -9.425 1.00 85.88 88 GLU A C 1
ATOM 714 O O . GLU A 1 88 ? 4.604 8.643 -10.393 1.00 85.88 88 GLU A O 1
ATOM 719 N N . ARG A 1 89 ? 4.637 8.981 -8.176 1.00 83.81 89 ARG A N 1
ATOM 720 C CA . ARG A 1 89 ? 3.643 7.937 -7.869 1.00 83.81 89 ARG A CA 1
ATOM 721 C C . ARG A 1 89 ? 2.312 8.177 -8.582 1.00 83.81 89 ARG A C 1
ATOM 723 O O . ARG A 1 89 ? 1.721 7.246 -9.115 1.00 83.81 89 ARG A O 1
ATOM 730 N N . SER A 1 90 ? 1.832 9.420 -8.584 1.00 76.75 90 SER A N 1
ATOM 731 C CA . SER A 1 90 ? 0.570 9.771 -9.249 1.00 76.75 90 SER A CA 1
ATOM 732 C C . SER A 1 90 ? 0.665 9.589 -10.766 1.00 76.75 90 SER A C 1
ATOM 734 O O . SER A 1 90 ? -0.279 9.108 -11.380 1.00 76.75 90 SER A O 1
ATOM 736 N N . ARG A 1 91 ? 1.817 9.916 -11.369 1.00 86.38 91 ARG A N 1
ATOM 737 C CA . ARG A 1 91 ? 2.078 9.685 -12.800 1.00 86.38 91 ARG A CA 1
ATOM 738 C C . ARG A 1 91 ? 2.133 8.204 -13.154 1.00 86.38 91 ARG A C 1
ATOM 740 O O . ARG A 1 91 ? 1.507 7.821 -14.133 1.00 86.38 91 ARG A O 1
ATOM 747 N N . LEU A 1 92 ? 2.826 7.391 -12.354 1.00 88.06 92 LEU A N 1
ATOM 748 C CA . LEU A 1 92 ? 2.897 5.940 -12.549 1.00 88.06 92 LEU A CA 1
ATOM 749 C C . LEU A 1 92 ? 1.489 5.346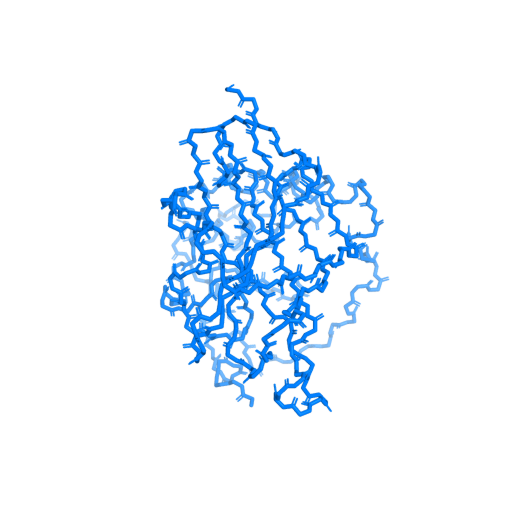 -12.698 1.00 88.06 92 LEU A C 1
ATOM 751 O O . LEU A 1 92 ? 1.188 4.687 -13.686 1.00 88.06 92 LEU A O 1
ATOM 755 N N . TYR A 1 93 ? 0.603 5.633 -11.745 1.00 84.88 93 TYR A N 1
ATOM 756 C CA . TYR A 1 93 ? -0.759 5.100 -11.780 1.00 84.88 93 TYR A CA 1
ATOM 757 C C . TYR A 1 93 ? -1.672 5.782 -12.798 1.00 84.88 93 TYR A C 1
ATOM 759 O O . TYR A 1 93 ? -2.655 5.186 -13.221 1.00 84.88 93 TYR A O 1
ATOM 767 N N . PHE A 1 94 ? -1.352 7.005 -13.223 1.00 82.88 94 PHE A N 1
ATOM 768 C CA . PHE A 1 94 ? -2.023 7.626 -14.361 1.00 82.88 94 PHE A CA 1
ATOM 769 C C . PHE A 1 94 ? -1.720 6.882 -15.672 1.00 82.88 94 PHE A C 1
ATOM 771 O O . PHE A 1 94 ? -2.612 6.742 -16.504 1.00 82.88 94 PHE A O 1
ATOM 778 N N . PHE A 1 95 ? -0.491 6.387 -15.855 1.00 87.69 95 PHE A N 1
ATOM 779 C CA . PHE A 1 95 ? -0.129 5.573 -17.022 1.00 87.69 95 PHE A CA 1
ATOM 780 C C . PHE A 1 95 ? -0.624 4.126 -16.922 1.00 87.69 95 PHE A C 1
ATOM 782 O O . PHE A 1 95 ? -0.948 3.538 -17.949 1.00 87.69 95 PHE A O 1
ATOM 789 N N . HIS A 1 96 ? -0.733 3.593 -15.703 1.00 88.12 96 HIS A N 1
ATOM 790 C CA . HIS A 1 96 ? -1.073 2.194 -15.426 1.00 88.12 96 HIS A CA 1
ATOM 791 C C . HIS A 1 96 ? -2.278 2.060 -14.475 1.00 88.12 96 HIS A C 1
ATOM 793 O O . HIS A 1 96 ? -2.134 1.546 -13.357 1.00 88.12 96 HIS A O 1
ATOM 799 N N . PRO A 1 97 ? -3.475 2.541 -14.863 1.00 81.94 97 PRO A N 1
ATOM 800 C CA . PRO A 1 97 ? -4.632 2.594 -13.968 1.00 81.94 97 PRO A CA 1
ATOM 801 C C . PRO A 1 97 ? -5.102 1.208 -13.503 1.00 81.94 97 PRO A C 1
ATOM 803 O O . PRO A 1 97 ? -5.505 1.056 -12.351 1.00 81.94 97 PRO A O 1
ATOM 806 N N . ASP A 1 98 ? -4.984 0.179 -14.347 1.00 83.06 98 ASP A N 1
ATOM 807 C CA . ASP A 1 98 ? -5.427 -1.190 -14.032 1.00 83.06 98 ASP A CA 1
ATOM 808 C C . ASP A 1 98 ? -4.581 -1.878 -12.945 1.00 83.06 98 ASP A C 1
ATOM 810 O O . ASP A 1 98 ? -5.012 -2.866 -12.338 1.00 83.06 98 ASP A O 1
ATOM 814 N N . LEU A 1 99 ? -3.385 -1.345 -12.681 1.00 83.12 99 LEU A N 1
ATOM 815 C CA . LEU A 1 99 ? -2.445 -1.824 -11.666 1.00 83.12 99 LEU A CA 1
ATOM 816 C C . LEU A 1 99 ? -2.480 -0.973 -10.387 1.00 83.12 99 LEU A C 1
ATOM 818 O O . LEU A 1 99 ? -1.679 -1.185 -9.472 1.00 83.12 99 LEU A O 1
ATOM 822 N N . PHE A 1 100 ? -3.412 -0.019 -10.281 1.00 78.38 100 PHE A N 1
ATOM 823 C CA . PHE A 1 100 ? -3.575 0.784 -9.074 1.00 78.38 100 PHE A CA 1
ATOM 824 C C . PHE A 1 100 ? -3.914 -0.093 -7.864 1.00 78.38 100 PHE A C 1
ATOM 826 O O . PHE A 1 100 ? -4.972 -0.717 -7.809 1.00 78.38 100 PHE A O 1
ATOM 833 N N . ALA A 1 101 ? -3.000 -0.122 -6.886 1.00 70.44 101 ALA A N 1
ATOM 834 C CA . ALA A 1 101 ? -3.133 -0.887 -5.642 1.00 70.44 101 ALA A CA 1
ATOM 835 C C . ALA A 1 101 ? -3.475 -2.379 -5.848 1.00 70.44 101 ALA A C 1
ATOM 837 O O . ALA A 1 101 ? -4.089 -3.010 -4.986 1.00 70.44 101 ALA A O 1
ATOM 838 N N . LYS A 1 102 ? -3.078 -2.942 -6.993 1.00 72.25 102 LYS A N 1
ATOM 839 C CA . LYS A 1 102 ? -3.394 -4.313 -7.382 1.00 72.25 102 LYS A CA 1
ATOM 840 C C . LYS A 1 102 ? -2.134 -5.012 -7.872 1.00 72.25 102 LYS A C 1
ATOM 842 O O . LYS A 1 102 ? -1.634 -4.709 -8.950 1.00 72.25 102 LYS A O 1
ATOM 847 N N . ASP A 1 103 ? -1.649 -5.978 -7.096 1.00 84.31 103 ASP A N 1
ATOM 848 C CA . ASP A 1 103 ? -0.569 -6.878 -7.508 1.00 84.31 103 ASP A CA 1
ATOM 849 C C . ASP A 1 103 ? -1.142 -8.266 -7.865 1.00 84.31 103 ASP A C 1
ATOM 851 O O . ASP A 1 103 ? -1.549 -9.004 -6.964 1.00 84.31 103 ASP A O 1
ATOM 855 N N . PRO A 1 104 ? -1.160 -8.661 -9.155 1.00 86.31 104 PRO A N 1
ATOM 856 C CA . PRO A 1 104 ? -1.636 -9.978 -9.587 1.00 86.31 104 PRO A CA 1
ATOM 857 C C . PRO A 1 104 ? -0.839 -11.163 -9.019 1.00 86.31 104 PRO A C 1
ATOM 859 O O . PRO A 1 104 ? -1.332 -12.290 -9.009 1.00 86.31 104 PRO A O 1
ATOM 862 N N . PHE A 1 105 ? 0.399 -10.931 -8.577 1.00 85.62 105 PHE A N 1
ATOM 863 C CA . PHE A 1 105 ? 1.304 -11.948 -8.039 1.00 85.62 105 PHE A CA 1
ATOM 864 C C . PHE A 1 105 ? 1.319 -11.976 -6.506 1.00 85.62 105 PHE A C 1
ATOM 866 O O . PHE A 1 105 ? 1.984 -12.834 -5.909 1.00 85.62 105 PHE A O 1
ATOM 873 N N . TYR A 1 106 ? 0.604 -11.059 -5.850 1.00 80.94 106 TYR A N 1
ATOM 874 C CA . TYR A 1 106 ? 0.454 -11.049 -4.404 1.00 80.94 106 TYR A CA 1
ATOM 875 C C . TYR A 1 106 ? -0.853 -11.728 -3.998 1.00 80.94 106 TYR A C 1
ATOM 877 O O . TYR A 1 106 ? -1.905 -11.513 -4.593 1.00 80.94 106 TYR A O 1
ATOM 885 N N . ASN A 1 107 ? -0.793 -12.589 -2.981 1.00 79.25 107 ASN A N 1
ATOM 886 C CA . ASN A 1 107 ? -1.988 -13.277 -2.506 1.00 79.25 107 ASN A CA 1
ATOM 887 C C . ASN A 1 107 ? -2.926 -12.244 -1.850 1.00 79.25 107 ASN A C 1
ATOM 889 O O . ASN A 1 107 ? -2.493 -11.594 -0.898 1.00 79.25 107 ASN A O 1
ATOM 893 N N . PRO A 1 108 ? -4.190 -12.114 -2.296 1.00 73.00 108 PRO A N 1
ATOM 894 C CA . PRO A 1 108 ? -5.130 -11.133 -1.747 1.00 73.00 108 PRO A CA 1
ATOM 895 C C . PRO A 1 108 ? -5.444 -11.363 -0.262 1.00 73.00 108 PRO A C 1
ATOM 897 O O . PRO A 1 108 ? -5.813 -10.428 0.443 1.00 73.00 108 PRO A O 1
ATOM 900 N N . ASN A 1 109 ? -5.248 -12.591 0.228 1.00 72.06 109 ASN A N 1
ATOM 901 C CA . ASN A 1 109 ? -5.420 -12.940 1.637 1.00 72.06 109 ASN A CA 1
ATOM 902 C C . ASN A 1 109 ? -4.231 -12.525 2.510 1.00 72.06 109 ASN A C 1
ATOM 904 O O . ASN A 1 109 ? -4.240 -12.819 3.700 1.00 72.06 109 ASN A O 1
ATOM 908 N N . LEU A 1 110 ? -3.184 -11.917 1.946 1.00 73.75 110 LEU A N 1
ATOM 909 C CA . LEU A 1 110 ? -2.043 -11.391 2.689 1.00 73.75 110 LEU A CA 1
ATOM 910 C C . LEU A 1 110 ? -2.082 -9.863 2.684 1.00 73.75 110 LEU A C 1
ATOM 912 O O . LEU A 1 110 ? -2.492 -9.249 1.700 1.00 73.75 110 LEU A O 1
ATOM 916 N N . SER A 1 111 ? -1.611 -9.241 3.763 1.00 67.69 111 SER A N 1
ATOM 917 C CA . SER A 1 111 ? -1.526 -7.784 3.859 1.00 67.69 111 SER A CA 1
ATOM 918 C C . SER A 1 111 ? -0.605 -7.236 2.765 1.00 67.69 111 SER A C 1
ATOM 920 O O . SER A 1 111 ? 0.566 -7.618 2.683 1.00 67.69 111 SER A O 1
ATOM 922 N N . GLN A 1 112 ? -1.132 -6.339 1.928 1.00 62.66 112 GLN A N 1
ATOM 923 C CA . GLN A 1 112 ? -0.388 -5.689 0.835 1.00 62.66 112 GLN A CA 1
ATOM 924 C C . GLN A 1 112 ? 0.447 -4.490 1.311 1.00 62.66 112 GLN A C 1
ATOM 926 O O . GLN A 1 112 ? 1.276 -3.965 0.572 1.00 62.66 112 GLN A O 1
ATOM 931 N N . ARG A 1 113 ? 0.245 -4.051 2.558 1.00 54.94 113 ARG A N 1
ATOM 932 C CA . ARG A 1 113 ? 0.940 -2.899 3.152 1.00 54.94 113 ARG A CA 1
AT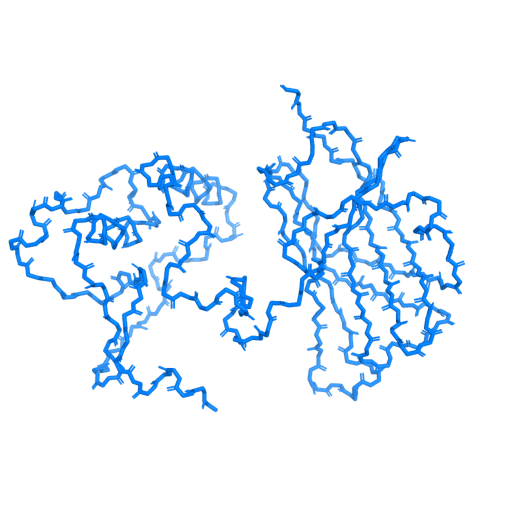OM 933 C C . ARG A 1 113 ? 2.227 -3.273 3.882 1.00 54.94 113 ARG A C 1
ATOM 935 O O . ARG A 1 113 ? 3.046 -2.396 4.148 1.00 54.94 113 ARG A O 1
ATOM 942 N N . ARG A 1 114 ? 2.420 -4.557 4.203 1.00 54.12 114 ARG A N 1
ATOM 943 C CA . ARG A 1 114 ? 3.533 -5.037 5.031 1.00 54.12 114 ARG A CA 1
ATOM 944 C C . ARG A 1 114 ? 4.380 -6.079 4.305 1.00 54.12 114 ARG A C 1
ATOM 946 O O . ARG A 1 114 ? 3.882 -6.896 3.539 1.00 54.12 114 ARG A O 1
ATOM 953 N N . ALA A 1 115 ? 5.679 -6.097 4.606 1.00 57.59 115 ALA A N 1
ATOM 954 C CA . ALA A 1 115 ? 6.617 -7.085 4.062 1.00 57.59 115 ALA A CA 1
ATOM 955 C C . ALA A 1 115 ? 6.599 -8.436 4.817 1.00 57.59 115 ALA A C 1
ATOM 957 O O . ALA A 1 115 ? 7.361 -9.344 4.481 1.00 57.59 115 ALA A O 1
ATOM 958 N N . ASP A 1 116 ? 5.763 -8.583 5.852 1.00 61.12 116 ASP A N 1
ATOM 959 C CA . ASP A 1 116 ? 5.809 -9.694 6.809 1.00 61.12 116 ASP A CA 1
ATOM 960 C C . ASP A 1 116 ? 4.784 -10.816 6.551 1.00 61.12 116 ASP A C 1
ATOM 962 O O . ASP A 1 116 ? 4.649 -11.716 7.378 1.00 61.12 116 ASP A O 1
ATOM 966 N N . CYS A 1 117 ? 4.135 -10.830 5.376 1.00 65.12 117 CYS A N 1
ATOM 967 C CA . CYS A 1 117 ? 3.245 -11.906 4.902 1.00 65.12 117 CYS A CA 1
ATOM 968 C C . CYS A 1 117 ? 2.134 -12.296 5.899 1.00 65.12 117 CYS A C 1
ATOM 970 O O . CYS A 1 117 ? 1.707 -13.452 5.913 1.00 65.12 117 CYS A O 1
ATOM 972 N N . ARG A 1 118 ? 1.680 -11.371 6.755 1.00 63.56 118 ARG A N 1
ATOM 973 C CA . ARG A 1 118 ? 0.513 -11.611 7.615 1.00 63.56 118 ARG A CA 1
ATOM 974 C C . ARG A 1 118 ? -0.754 -11.693 6.783 1.00 63.56 118 ARG A C 1
ATOM 976 O O . ARG A 1 118 ? -0.800 -11.150 5.679 1.00 63.56 118 ARG A O 1
ATOM 983 N N . LEU A 1 119 ? -1.765 -12.361 7.330 1.00 61.09 119 LEU A N 1
ATOM 984 C CA . LEU A 1 119 ? -3.085 -12.381 6.722 1.00 61.09 119 LEU A CA 1
ATOM 985 C C . LEU A 1 119 ? -3.626 -10.954 6.599 1.00 61.09 119 LEU A C 1
ATOM 987 O O . LEU A 1 119 ? -3.318 -10.074 7.406 1.00 61.09 119 LEU A O 1
ATOM 991 N N . ASN A 1 120 ? -4.389 -10.737 5.539 1.00 58.28 120 ASN A N 1
ATOM 992 C CA . ASN A 1 120 ? -5.208 -9.558 5.381 1.00 58.28 120 ASN A CA 1
ATOM 993 C C . ASN A 1 120 ? -6.382 -9.683 6.357 1.00 58.28 120 ASN A C 1
ATOM 995 O O . ASN A 1 120 ? -7.431 -10.233 6.023 1.00 58.28 120 ASN A O 1
ATOM 999 N N . ASP A 1 121 ? -6.170 -9.244 7.594 1.00 53.94 121 ASP A N 1
ATOM 1000 C CA . ASP A 1 121 ? -7.260 -9.103 8.544 1.00 53.94 121 ASP A CA 1
ATOM 1001 C C . ASP A 1 121 ? -8.082 -7.896 8.087 1.00 53.94 121 ASP A C 1
ATOM 1003 O O . ASP A 1 121 ? -7.664 -6.747 8.235 1.00 53.94 121 ASP A O 1
ATOM 1007 N N . SER A 1 122 ? -9.252 -8.179 7.509 1.00 45.94 122 SER A N 1
ATOM 1008 C CA . SER A 1 122 ? -10.203 -7.261 6.850 1.00 45.94 122 SER A CA 1
ATOM 1009 C C . SER A 1 122 ? -10.533 -5.954 7.597 1.00 45.94 122 SER A C 1
ATOM 1011 O O . SER A 1 122 ? -11.176 -5.066 7.041 1.00 45.94 122 SER A O 1
ATOM 1013 N N . PHE A 1 123 ? -10.125 -5.831 8.858 1.00 46.06 123 PHE A N 1
ATOM 1014 C CA . PHE A 1 123 ? -10.270 -4.643 9.693 1.00 46.06 123 PHE A CA 1
ATOM 1015 C C . PHE A 1 123 ? -9.219 -3.548 9.427 1.00 46.06 123 PHE A C 1
ATOM 1017 O O . PHE A 1 123 ? -9.463 -2.399 9.788 1.00 46.06 123 PHE A O 1
ATOM 1024 N N . ASN A 1 124 ? -8.086 -3.861 8.782 1.00 52.44 124 ASN A N 1
ATOM 1025 C CA . ASN A 1 124 ? -6.945 -2.933 8.676 1.00 52.44 124 ASN A CA 1
ATOM 1026 C C . ASN A 1 124 ? -6.705 -2.312 7.290 1.00 52.44 124 ASN A C 1
ATOM 1028 O O . ASN A 1 124 ? -5.913 -1.373 7.164 1.00 52.44 124 ASN A O 1
ATOM 1032 N N . ASP A 1 125 ? -7.398 -2.791 6.258 1.00 54.00 125 ASP A N 1
ATOM 1033 C CA . ASP A 1 125 ? -7.027 -2.467 4.876 1.00 54.00 125 ASP A CA 1
ATOM 1034 C C . ASP A 1 125 ? -7.934 -1.426 4.201 1.00 54.00 125 ASP A C 1
ATOM 1036 O O . ASP A 1 125 ? -7.511 -0.794 3.231 1.00 54.00 125 ASP A O 1
ATOM 1040 N N . TYR A 1 126 ? -9.136 -1.172 4.733 1.00 65.00 126 TYR A N 1
ATOM 1041 C CA . TYR A 1 126 ? -10.093 -0.236 4.136 1.00 65.00 126 TYR A CA 1
ATOM 1042 C C . TYR A 1 126 ? -10.770 0.652 5.166 1.00 65.00 126 TYR A C 1
ATOM 1044 O O . TYR A 1 126 ? -10.976 0.271 6.318 1.00 65.00 126 TYR A O 1
ATOM 1052 N N . LEU A 1 127 ? -11.159 1.840 4.707 1.00 76.94 127 LEU A N 1
ATOM 1053 C CA . LEU A 1 127 ? -11.999 2.733 5.477 1.00 76.94 127 LEU A CA 1
ATOM 1054 C C . LEU A 1 127 ? -13.411 2.144 5.586 1.00 76.94 127 LEU A C 1
ATOM 1056 O O . LEU A 1 127 ? -14.108 1.991 4.584 1.00 76.94 127 LEU A O 1
ATOM 1060 N N . GLN A 1 128 ? -13.838 1.825 6.802 1.00 82.62 128 GLN A N 1
ATOM 1061 C CA . GLN A 1 128 ? -15.152 1.255 7.074 1.00 82.62 128 GLN A CA 1
ATOM 1062 C C . GLN A 1 128 ? -16.073 2.318 7.654 1.00 82.62 128 GLN A C 1
ATOM 1064 O O . GLN A 1 128 ? -15.726 2.980 8.631 1.00 82.62 128 GLN A O 1
ATOM 1069 N N . LYS A 1 129 ? -17.267 2.470 7.077 1.00 85.62 129 LYS A N 1
ATOM 1070 C CA . LYS A 1 129 ? -18.318 3.280 7.696 1.00 85.62 129 LYS A CA 1
ATOM 1071 C C . LYS A 1 129 ? -18.812 2.557 8.942 1.00 85.62 129 LYS A C 1
ATOM 1073 O O . LYS A 1 129 ? -19.091 1.362 8.885 1.00 85.62 129 LYS A O 1
ATOM 1078 N N . ALA A 1 130 ? -18.916 3.276 10.047 1.00 85.62 130 ALA A N 1
ATOM 1079 C CA . ALA A 1 130 ? -19.280 2.701 11.329 1.00 85.62 130 ALA A CA 1
ATOM 1080 C C . ALA A 1 130 ? -20.391 3.505 12.004 1.00 85.62 130 ALA A C 1
ATOM 1082 O O . ALA A 1 130 ? -20.575 4.695 11.734 1.00 85.62 130 ALA A O 1
ATOM 1083 N N . ASP A 1 131 ? -21.139 2.833 12.879 1.00 85.00 131 ASP A N 1
ATOM 1084 C CA . ASP A 1 131 ? -22.196 3.470 13.654 1.00 85.00 131 ASP A CA 1
ATOM 1085 C C . ASP A 1 131 ? -21.582 4.400 14.707 1.00 85.00 131 ASP A C 1
ATOM 1087 O O . ASP A 1 131 ? -20.791 3.996 15.569 1.00 85.00 131 ASP A O 1
ATOM 1091 N N . ARG A 1 132 ? -21.969 5.671 14.617 1.00 83.62 132 ARG A N 1
ATOM 1092 C CA . ARG A 1 132 ? -21.523 6.734 15.505 1.00 83.62 132 ARG A CA 1
ATOM 1093 C C . ARG A 1 132 ? -21.847 6.417 16.964 1.00 83.62 132 ARG A C 1
ATOM 1095 O O . ARG A 1 132 ? -20.987 6.586 17.827 1.00 83.62 132 ARG A O 1
ATOM 1102 N N . ASP A 1 133 ? -23.059 5.954 17.242 1.00 80.06 133 ASP A N 1
ATOM 1103 C CA . ASP A 1 133 ? -23.539 5.765 18.610 1.00 80.06 133 ASP A CA 1
ATOM 1104 C C . ASP A 1 133 ? -22.960 4.498 19.242 1.00 80.06 133 ASP A C 1
ATOM 1106 O O . ASP A 1 133 ? -22.896 4.378 20.467 1.00 80.06 133 ASP A O 1
ATOM 1110 N N . GLU A 1 134 ? -22.495 3.548 18.429 1.00 79.12 134 GLU A N 1
ATOM 1111 C CA . GLU A 1 134 ? -21.839 2.341 18.922 1.00 79.12 134 GLU A CA 1
ATOM 1112 C C . GLU A 1 134 ? -20.362 2.571 19.267 1.00 79.12 134 GLU A C 1
ATOM 1114 O O . GLU A 1 134 ? -19.874 2.041 20.270 1.00 79.12 134 GLU A O 1
ATOM 1119 N N . ILE A 1 135 ? -19.648 3.385 18.479 1.00 76.75 135 ILE A N 1
ATOM 1120 C CA . ILE A 1 135 ? -18.214 3.643 18.692 1.00 76.75 135 ILE A CA 1
ATOM 1121 C C . ILE A 1 135 ? -17.963 4.347 20.023 1.00 76.75 135 ILE A C 1
ATOM 1123 O O . ILE A 1 135 ? -17.011 4.000 20.722 1.00 76.75 135 ILE A O 1
ATOM 1127 N N . PHE A 1 136 ? -18.820 5.298 20.402 1.00 77.12 136 PHE A N 1
ATOM 1128 C CA . PHE A 1 136 ? -18.653 6.071 21.635 1.00 77.12 136 PHE A CA 1
ATOM 1129 C C . PHE A 1 136 ? -19.266 5.411 22.881 1.00 77.12 136 PHE A C 1
ATOM 1131 O O . PHE A 1 136 ? -19.277 6.023 23.951 1.0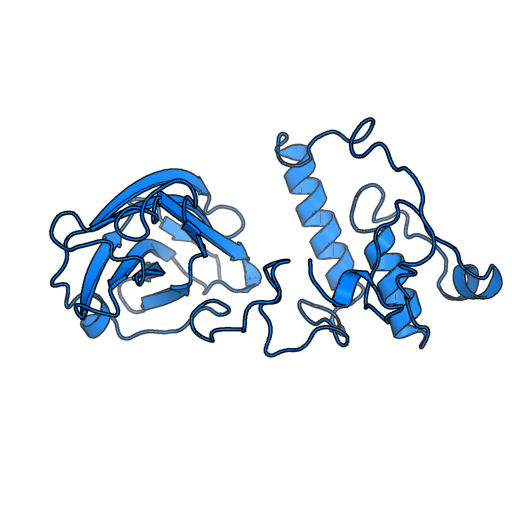0 77.12 136 PHE A O 1
ATOM 1138 N N . LYS A 1 137 ? -19.692 4.140 22.809 1.00 81.50 137 LYS A N 1
ATOM 1139 C CA . LYS A 1 137 ? -19.970 3.315 24.003 1.00 81.50 137 LYS A CA 1
ATOM 1140 C C . LYS A 1 137 ? -18.654 2.862 24.639 1.00 81.50 137 LYS A C 1
ATOM 1142 O O . LYS A 1 137 ? -18.274 1.693 24.583 1.00 81.50 137 LYS A O 1
ATOM 1147 N N . LEU A 1 138 ? -17.932 3.829 25.198 1.00 84.50 138 LEU A N 1
ATOM 1148 C CA . LEU A 1 138 ? -16.597 3.647 25.753 1.00 84.50 138 LEU A CA 1
ATOM 1149 C C . LEU A 1 138 ? -16.680 3.205 27.216 1.00 84.50 138 LEU A C 1
ATOM 1151 O O . LEU A 1 138 ? -17.336 3.834 28.042 1.00 84.50 138 LEU A O 1
ATOM 1155 N N . ASN A 1 139 ? -15.959 2.143 27.545 1.00 82.81 139 ASN A N 1
ATOM 1156 C CA . ASN A 1 139 ? -15.722 1.657 28.910 1.00 82.81 139 ASN A CA 1
ATOM 1157 C C . ASN A 1 139 ? -14.222 1.718 29.281 1.00 82.81 139 ASN A C 1
ATOM 1159 O O . ASN A 1 139 ? -13.843 1.442 30.420 1.00 82.81 139 ASN A O 1
ATOM 1163 N N . GLY A 1 140 ? -13.369 2.116 28.334 1.00 80.94 140 GLY A N 1
ATOM 1164 C CA . GLY A 1 140 ? -11.945 2.371 28.500 1.00 80.94 140 GLY A CA 1
ATOM 1165 C C . GLY A 1 140 ? -11.606 3.850 28.306 1.00 80.94 140 GLY A C 1
ATOM 1166 O O . GLY A 1 140 ? -12.218 4.554 27.506 1.00 80.94 140 GLY A O 1
ATOM 1167 N N . LYS A 1 141 ? -10.591 4.321 29.026 1.00 85.25 141 LYS A N 1
ATOM 1168 C CA . LYS A 1 141 ? -9.957 5.625 28.832 1.00 85.25 141 LYS A CA 1
ATOM 1169 C C . LYS A 1 141 ? -8.649 5.414 28.090 1.00 85.25 141 LYS A C 1
ATOM 1171 O O . LYS A 1 141 ? -7.848 4.575 28.498 1.00 85.25 141 LYS A O 1
ATOM 1176 N N . VAL A 1 142 ? -8.437 6.178 27.026 1.00 87.06 142 VAL A N 1
ATOM 1177 C CA . VAL A 1 142 ? -7.223 6.110 26.208 1.00 87.06 142 VAL A CA 1
ATOM 1178 C C . VAL A 1 142 ? -6.447 7.404 26.351 1.00 87.06 142 VAL A C 1
ATOM 1180 O O . VAL A 1 142 ? -7.030 8.485 26.343 1.00 87.06 142 VAL A O 1
ATOM 1183 N N . ASN A 1 143 ? -5.135 7.273 26.488 1.00 86.25 143 ASN A N 1
ATOM 1184 C CA . ASN A 1 143 ? -4.195 8.366 26.332 1.00 86.25 143 ASN A CA 1
ATOM 1185 C C . ASN A 1 143 ? -3.415 8.143 25.036 1.00 86.25 143 ASN A C 1
ATOM 1187 O O . ASN A 1 143 ? -3.006 7.015 24.767 1.00 86.25 143 ASN A O 1
ATOM 1191 N N . ALA A 1 144 ? -3.216 9.193 24.243 1.00 86.06 144 ALA A N 1
ATOM 1192 C CA . ALA A 1 144 ? -2.429 9.116 23.021 1.00 86.06 144 ALA A CA 1
ATOM 1193 C C . ALA A 1 144 ? -1.454 10.289 22.926 1.00 86.06 144 ALA A C 1
ATOM 1195 O O . ALA A 1 144 ? -1.785 11.426 23.255 1.00 86.06 144 ALA A O 1
ATOM 1196 N N . HIS A 1 145 ? -0.252 9.992 22.450 1.00 84.81 145 HIS A N 1
ATOM 1197 C CA . HIS A 1 145 ? 0.792 10.956 22.153 1.00 84.81 145 HIS A CA 1
ATOM 1198 C C . HIS A 1 145 ? 1.236 10.750 20.710 1.00 84.81 145 HIS A C 1
ATOM 1200 O O . HIS A 1 145 ? 1.610 9.640 20.350 1.00 84.81 145 HIS A O 1
ATOM 1206 N N . PHE A 1 146 ? 1.188 11.790 19.882 1.00 83.75 146 PHE A N 1
ATOM 1207 C CA . PHE A 1 146 ? 1.552 11.697 18.470 1.00 83.75 146 PHE A CA 1
ATOM 1208 C C . PHE A 1 146 ? 2.937 12.303 18.246 1.00 83.75 146 PHE A C 1
ATOM 1210 O O . PHE A 1 146 ? 3.114 13.507 18.408 1.00 83.75 146 PHE A O 1
ATOM 1217 N N . ASP A 1 147 ? 3.898 11.473 17.843 1.00 79.06 147 ASP A N 1
ATOM 1218 C CA . ASP A 1 147 ? 5.250 11.909 17.471 1.00 79.06 147 ASP A CA 1
ATOM 1219 C C . ASP A 1 147 ? 5.239 12.648 16.126 1.00 79.06 147 ASP A C 1
ATOM 1221 O O . ASP A 1 147 ? 6.012 13.574 15.887 1.00 79.06 147 ASP A O 1
ATOM 1225 N N . SER A 1 148 ? 4.362 12.217 15.215 1.00 78.12 148 SER A N 1
ATOM 1226 C CA . SER A 1 148 ? 4.150 12.868 13.926 1.00 78.12 148 SER A CA 1
ATOM 1227 C C . SER A 1 148 ? 2.690 12.776 13.517 1.00 78.12 148 SER A C 1
ATOM 1229 O O . SER A 1 148 ? 2.092 11.700 13.592 1.00 78.12 148 SER A O 1
ATOM 1231 N N . TYR A 1 149 ? 2.146 13.882 13.024 1.00 79.94 149 TYR A N 1
ATOM 1232 C CA . TYR A 1 149 ? 0.761 13.980 12.590 1.00 79.94 149 TYR A CA 1
ATOM 1233 C C . TYR A 1 149 ? 0.674 14.885 11.353 1.00 79.94 149 TYR A C 1
ATOM 1235 O O . TYR A 1 149 ? 1.255 15.970 11.334 1.00 79.94 149 TYR A O 1
ATOM 1243 N N . ASN A 1 150 ? 0.021 14.420 10.286 1.00 77.06 150 ASN A N 1
ATOM 1244 C CA . ASN A 1 150 ? -0.146 15.168 9.039 1.00 77.06 150 ASN A CA 1
ATOM 1245 C C . ASN A 1 150 ? -1.457 14.783 8.339 1.00 77.06 150 ASN A C 1
ATOM 1247 O O . ASN A 1 150 ? -1.704 13.604 8.087 1.00 77.06 150 ASN A O 1
ATOM 1251 N N . THR A 1 151 ? -2.259 15.789 7.986 1.00 79.06 151 THR A N 1
ATOM 1252 C CA . THR A 1 151 ? -3.555 15.653 7.298 1.00 79.06 151 THR A CA 1
ATOM 1253 C C . THR A 1 151 ? -3.588 16.275 5.892 1.00 79.06 151 THR A C 1
ATOM 1255 O O . THR A 1 151 ? -4.612 16.211 5.212 1.00 79.06 151 THR A O 1
ATOM 1258 N N . ALA A 1 152 ? -2.486 16.872 5.419 1.00 70.12 152 ALA A N 1
ATOM 1259 C CA . ALA A 1 152 ? -2.468 17.709 4.214 1.00 70.12 152 ALA A CA 1
ATOM 1260 C C . ALA A 1 152 ? -2.674 16.923 2.905 1.00 70.12 152 ALA A C 1
ATOM 1262 O O . ALA A 1 152 ? -3.358 17.389 2.000 1.00 70.12 152 ALA A O 1
ATOM 1263 N N . CYS A 1 153 ? -2.099 15.721 2.796 1.00 65.56 153 CYS A N 1
ATOM 1264 C CA . CYS A 1 153 ? -2.125 14.901 1.572 1.00 65.56 153 CYS A CA 1
ATOM 1265 C C . CYS A 1 153 ? -2.682 13.491 1.830 1.00 65.56 153 CYS A C 1
ATOM 1267 O O . CYS A 1 153 ? -2.248 12.509 1.222 1.00 65.56 153 CYS A O 1
ATOM 1269 N N . GLY A 1 154 ? -3.634 13.390 2.756 1.00 79.50 154 GLY A N 1
ATOM 1270 C CA . GLY A 1 154 ? -4.061 12.135 3.374 1.00 79.50 154 GLY A CA 1
ATOM 1271 C C . GLY A 1 154 ? -3.818 12.195 4.875 1.00 79.50 154 GLY A C 1
ATOM 1272 O O . GLY A 1 154 ? -3.470 13.253 5.381 1.00 79.50 154 GLY A O 1
ATOM 1273 N N . ILE A 1 155 ? -3.982 11.079 5.578 1.00 81.38 155 ILE A N 1
ATOM 1274 C CA . ILE A 1 155 ? -3.765 11.022 7.027 1.00 81.38 155 ILE A CA 1
ATOM 1275 C C . ILE A 1 155 ? -2.542 10.164 7.292 1.00 81.38 155 ILE A C 1
ATOM 1277 O O . ILE A 1 155 ? -2.540 8.975 6.986 1.00 81.38 155 ILE A O 1
ATOM 1281 N N . ALA A 1 156 ? -1.503 10.767 7.854 1.00 81.19 156 ALA A N 1
ATOM 1282 C CA . ALA A 1 156 ? -0.338 10.070 8.364 1.00 81.19 156 ALA A CA 1
ATOM 1283 C C . ALA A 1 156 ? -0.192 10.402 9.846 1.00 81.19 156 ALA A C 1
ATOM 1285 O O . ALA A 1 156 ? 0.018 11.559 10.209 1.00 81.19 156 ALA A O 1
ATOM 1286 N N . LEU A 1 157 ? -0.305 9.386 10.694 1.00 83.56 157 LEU A N 1
ATOM 1287 C CA . LEU A 1 157 ? -0.144 9.533 12.131 1.00 83.56 157 LEU A CA 1
ATOM 1288 C C . LEU A 1 157 ? 0.792 8.459 12.654 1.00 83.56 157 LEU A C 1
ATOM 1290 O O . LEU A 1 157 ? 0.713 7.296 12.264 1.00 83.56 157 LEU A O 1
ATOM 1294 N N . LYS A 1 158 ? 1.679 8.873 13.548 1.00 83.19 158 LYS A N 1
ATOM 1295 C CA . LYS A 1 158 ? 2.566 7.981 14.273 1.00 83.19 158 LYS A CA 1
ATOM 1296 C C . LYS A 1 158 ? 2.701 8.470 15.698 1.00 83.19 158 LYS A C 1
ATOM 1298 O O . LYS A 1 158 ? 2.812 9.672 15.929 1.00 83.19 158 LYS A O 1
ATOM 1303 N N . GLY A 1 159 ? 2.686 7.548 16.642 1.00 83.75 159 GLY A N 1
ATOM 1304 C CA . GLY A 1 159 ? 2.781 7.890 18.048 1.00 83.75 159 GLY A CA 1
ATOM 1305 C C . GLY A 1 159 ? 2.564 6.691 18.940 1.00 83.75 159 GLY A C 1
ATOM 1306 O O . GLY A 1 159 ? 2.703 5.555 18.497 1.00 83.75 159 GLY A O 1
ATOM 1307 N N . MET A 1 160 ? 2.163 6.947 20.178 1.00 84.56 160 MET A N 1
ATOM 1308 C CA . MET A 1 160 ? 1.753 5.947 21.152 1.00 84.56 160 MET A CA 1
ATOM 1309 C C . MET A 1 160 ? 0.295 6.154 21.546 1.00 84.56 160 MET A C 1
ATOM 1311 O O . MET A 1 160 ? -0.170 7.285 21.651 1.00 84.56 160 MET A O 1
ATOM 1315 N N . ALA A 1 161 ? -0.416 5.063 21.812 1.00 85.81 161 ALA A N 1
ATOM 1316 C CA . ALA A 1 161 ? -1.735 5.104 22.425 1.00 85.81 161 ALA A CA 1
ATOM 1317 C C . ALA A 1 161 ? -1.863 3.966 23.436 1.00 85.81 161 ALA A C 1
ATOM 1319 O O . ALA A 1 161 ? -1.467 2.843 23.155 1.00 85.81 161 ALA A O 1
ATOM 1320 N N . GLU A 1 162 ? -2.411 4.230 24.612 1.00 84.56 162 GLU A N 1
ATOM 1321 C CA . GLU A 1 162 ? -2.580 3.205 25.638 1.00 84.56 162 GLU A CA 1
ATOM 1322 C C . GLU A 1 162 ? -3.876 3.397 26.418 1.00 84.56 162 GLU A C 1
ATOM 1324 O O . GLU A 1 162 ? -4.387 4.508 26.563 1.00 84.56 162 GLU A O 1
ATOM 1329 N N . PHE A 1 163 ? -4.406 2.298 26.948 1.00 84.25 163 PHE A N 1
ATOM 1330 C CA . PHE A 1 163 ? -5.475 2.355 27.930 1.00 84.25 163 PHE A CA 1
ATOM 1331 C C . PHE A 1 163 ? -4.888 2.784 29.272 1.00 84.25 163 PHE A C 1
ATOM 1333 O O . PHE A 1 163 ? -3.933 2.185 29.758 1.00 84.25 163 PHE A O 1
ATOM 1340 N N . THR A 1 164 ? -5.501 3.776 29.910 1.00 82.56 164 THR A N 1
ATOM 1341 C CA . THR A 1 164 ? -5.107 4.227 31.253 1.00 82.56 164 THR A CA 1
ATOM 1342 C C . THR A 1 164 ? -5.816 3.454 32.363 1.00 82.56 164 THR A C 1
ATOM 1344 O O . THR A 1 164 ? -5.362 3.454 33.503 1.00 82.56 164 THR A O 1
ATOM 1347 N N . ASN A 1 165 ? -6.925 2.780 32.044 1.00 79.19 165 ASN A N 1
ATOM 1348 C CA . ASN A 1 165 ? -7.763 2.046 32.997 1.00 79.19 165 ASN A CA 1
ATOM 1349 C C . ASN A 1 165 ? -8.037 0.585 32.589 1.00 79.19 165 ASN A C 1
ATOM 1351 O O . ASN A 1 165 ? -8.885 -0.065 33.196 1.00 79.19 165 ASN A O 1
ATOM 1355 N N . ALA A 1 166 ? -7.360 0.077 31.560 1.00 70.94 166 ALA A N 1
ATOM 1356 C CA . ALA A 1 166 ? -7.486 -1.299 31.095 1.00 70.94 166 ALA A CA 1
ATOM 1357 C C . ALA A 1 166 ? -6.112 -1.846 30.698 1.00 70.94 166 ALA A C 1
ATOM 1359 O O . ALA A 1 166 ? -5.197 -1.096 30.365 1.00 70.94 166 ALA A O 1
ATOM 1360 N N . ALA A 1 167 ? -5.950 -3.164 30.756 1.00 69.06 167 ALA A N 1
ATOM 1361 C CA . ALA A 1 167 ? -4.667 -3.786 30.469 1.00 69.06 167 ALA A CA 1
ATOM 1362 C C . ALA A 1 167 ? -4.371 -3.809 28.957 1.00 69.06 167 ALA A C 1
ATOM 1364 O O . ALA A 1 167 ? -5.277 -3.976 28.141 1.00 69.06 167 ALA A O 1
ATOM 1365 N N . MET A 1 168 ? -3.097 -3.665 28.583 1.00 66.81 168 MET A N 1
ATOM 1366 C CA . MET A 1 168 ? -2.657 -3.654 27.179 1.00 66.81 168 MET A CA 1
ATOM 1367 C C . MET A 1 168 ? -2.472 -5.056 26.577 1.00 66.81 168 MET A C 1
ATOM 1369 O O . MET A 1 168 ? -2.399 -5.137 25.362 1.00 66.81 168 MET A O 1
ATOM 1373 N N . ASN A 1 169 ? -2.403 -6.121 27.398 1.00 63.88 169 ASN A N 1
ATOM 1374 C CA . ASN A 1 169 ? -2.449 -7.589 27.160 1.00 63.88 169 ASN A CA 1
ATOM 1375 C C . ASN A 1 169 ? -1.925 -8.223 25.842 1.00 63.88 169 ASN A C 1
ATOM 1377 O O . ASN A 1 169 ? -2.030 -9.435 25.681 1.00 63.88 169 ASN A O 1
ATOM 1381 N N . GLY A 1 170 ? -1.325 -7.475 24.921 1.00 60.03 170 GLY A N 1
ATOM 1382 C CA . GLY A 1 170 ? -0.875 -7.921 23.604 1.00 60.03 170 GLY A CA 1
ATOM 1383 C C . GLY A 1 170 ? -1.973 -8.064 22.540 1.00 60.03 170 GLY A C 1
ATOM 1384 O O . GLY A 1 170 ? -1.623 -8.094 21.366 1.00 60.03 170 GLY A O 1
ATOM 1385 N N . ASP A 1 171 ? -3.256 -8.114 22.916 1.00 72.50 171 ASP A N 1
ATOM 1386 C CA . ASP A 1 171 ? -4.403 -8.301 22.007 1.00 72.50 171 ASP A CA 1
ATOM 1387 C C . ASP A 1 171 ? -5.323 -7.068 22.017 1.00 72.50 171 ASP A C 1
ATOM 1389 O O . ASP A 1 171 ? -6.381 -7.019 22.656 1.00 72.50 171 ASP A O 1
ATOM 1393 N N . VAL A 1 172 ? -4.818 -6.012 21.382 1.00 76.12 172 VAL A N 1
ATOM 1394 C CA . VAL A 1 172 ? -5.457 -4.701 21.281 1.00 76.12 172 VAL A CA 1
ATOM 1395 C C . VAL A 1 172 ? -5.373 -4.243 19.835 1.00 76.12 172 VAL A C 1
ATOM 1397 O O . VAL A 1 172 ? -4.275 -4.085 19.295 1.00 76.12 172 VAL A O 1
ATOM 1400 N N . ASP A 1 173 ? -6.534 -3.983 19.251 1.00 81.31 173 ASP A N 1
ATOM 1401 C CA . ASP A 1 173 ? -6.658 -3.342 17.952 1.00 81.31 173 ASP A CA 1
ATOM 1402 C C . ASP A 1 173 ? -6.662 -1.824 18.127 1.00 81.31 173 ASP A C 1
ATOM 1404 O O . ASP A 1 173 ? -7.255 -1.287 19.071 1.00 81.31 173 ASP A O 1
ATOM 1408 N N . ALA A 1 174 ? -6.019 -1.129 17.197 1.00 84.94 174 ALA A N 1
ATOM 1409 C CA . ALA A 1 174 ? -6.025 0.321 17.118 1.00 84.94 174 ALA A CA 1
ATOM 1410 C C . ALA A 1 174 ? -6.632 0.754 15.784 1.00 84.94 174 ALA A C 1
ATOM 1412 O O . ALA A 1 174 ? -6.338 0.165 14.748 1.00 84.94 174 ALA A O 1
ATOM 1413 N N . PHE A 1 175 ? -7.450 1.800 15.805 1.00 88.25 175 PHE A N 1
ATOM 1414 C CA . PHE A 1 175 ? -8.109 2.350 14.626 1.00 88.25 175 PHE A CA 1
ATOM 1415 C C . PHE A 1 175 ? -7.966 3.867 14.603 1.00 88.25 175 PHE A C 1
ATOM 1417 O O . PHE A 1 175 ? -8.142 4.522 15.629 1.00 88.25 175 PHE A O 1
ATOM 1424 N N . VAL A 1 176 ? -7.718 4.431 13.427 1.00 90.19 176 VAL A N 1
ATOM 1425 C CA . VAL A 1 176 ? -7.971 5.837 13.135 1.00 90.19 176 VAL A CA 1
ATOM 1426 C C . VAL A 1 176 ? -9.471 6.018 13.030 1.00 90.19 176 VAL A C 1
ATOM 1428 O O . VAL A 1 176 ? -10.142 5.300 12.290 1.00 90.19 176 VAL A O 1
ATOM 1431 N N . VAL A 1 177 ? -9.991 6.998 13.751 1.00 92.06 177 VAL A N 1
ATOM 1432 C CA . VAL A 1 177 ? -11.393 7.394 13.671 1.00 92.06 177 VAL A CA 1
ATOM 1433 C C . VAL A 1 177 ? -11.484 8.693 12.894 1.00 92.06 177 VAL A C 1
ATOM 1435 O O . VAL A 1 177 ? -10.797 9.656 13.219 1.00 92.06 177 VAL A O 1
ATOM 1438 N N . LEU A 1 178 ? -12.350 8.725 11.888 1.00 91.88 178 LEU A N 1
ATOM 1439 C CA . LEU A 1 178 ? -12.820 9.955 11.265 1.00 91.88 178 LEU A CA 1
ATOM 1440 C C . LEU A 1 178 ? -14.232 10.208 11.739 1.00 91.88 178 LEU A C 1
ATOM 1442 O O . LEU A 1 178 ? -15.098 9.344 11.623 1.00 91.88 178 LEU A O 1
ATOM 1446 N N . PHE A 1 179 ? -14.462 11.392 12.277 1.00 92.19 179 PHE A N 1
ATOM 1447 C CA . PHE A 1 179 ? -15.714 11.714 12.928 1.00 92.19 179 PHE A CA 1
ATOM 1448 C C . PHE A 1 179 ? -16.174 13.115 12.549 1.00 92.19 179 PHE A C 1
ATOM 1450 O O . PHE A 1 179 ? -15.439 14.091 12.706 1.00 92.19 179 PHE A O 1
ATOM 1457 N N . ASN A 1 180 ? -17.412 13.228 12.083 1.00 89.94 180 ASN A N 1
ATOM 1458 C CA . ASN A 1 180 ? -18.097 14.506 11.948 1.00 89.94 180 ASN A CA 1
ATOM 1459 C C . ASN A 1 180 ? -19.517 14.411 12.538 1.00 89.94 180 ASN A C 1
ATOM 1461 O O . ASN A 1 180 ? -19.848 13.459 13.242 1.00 89.94 180 ASN A O 1
ATOM 1465 N N . GLN A 1 181 ? -20.356 15.422 12.300 1.00 83.81 181 GLN A N 1
ATOM 1466 C CA . GLN A 1 181 ? -21.714 15.450 12.856 1.00 83.81 181 GLN A CA 1
ATOM 1467 C C . GLN A 1 181 ? -22.616 14.316 12.334 1.00 83.81 181 GLN A C 1
ATOM 1469 O O . GLN A 1 181 ? -23.506 13.879 13.060 1.00 83.81 181 GLN A O 1
ATOM 1474 N N . ASN A 1 182 ? -22.371 13.816 11.122 1.00 84.69 182 ASN A N 1
ATOM 1475 C CA . ASN A 1 182 ? -23.278 12.909 10.413 1.00 84.69 182 ASN A CA 1
ATOM 1476 C C . ASN A 1 182 ? -22.697 11.506 10.209 1.00 84.69 182 ASN A C 1
ATOM 1478 O O . ASN A 1 182 ? -23.440 10.537 10.095 1.00 84.69 182 ASN A O 1
ATOM 1482 N N . GLU A 1 183 ? -21.377 11.391 10.125 1.00 90.38 183 GLU A N 1
ATOM 1483 C CA . GLU A 1 183 ? -20.688 10.195 9.674 1.00 90.38 183 GLU A CA 1
ATOM 1484 C C . GLU A 1 183 ? -19.496 9.870 10.567 1.00 90.38 183 GLU A C 1
ATOM 1486 O O . GLU A 1 183 ? -18.785 10.752 11.064 1.00 90.38 183 GLU A O 1
ATOM 1491 N N . CYS A 1 184 ? -19.262 8.571 10.722 1.00 91.19 184 CYS A N 1
ATOM 1492 C CA . CYS A 1 184 ? -18.085 8.043 11.374 1.00 91.19 184 CYS A CA 1
ATOM 1493 C C . CYS A 1 184 ? -17.460 6.952 10.507 1.00 91.19 184 CYS A C 1
ATOM 1495 O O . CYS A 1 184 ? -18.161 6.103 9.949 1.00 91.19 184 CYS A O 1
ATOM 1497 N N . TYR A 1 185 ? -16.137 6.990 10.397 1.00 91.06 185 TYR A N 1
ATOM 1498 C CA . TYR A 1 185 ? -15.367 5.983 9.695 1.00 91.06 185 TYR A CA 1
ATOM 1499 C C . TYR A 1 185 ? -14.218 5.481 10.560 1.00 91.06 185 TYR A C 1
ATOM 1501 O O . TYR A 1 185 ? -13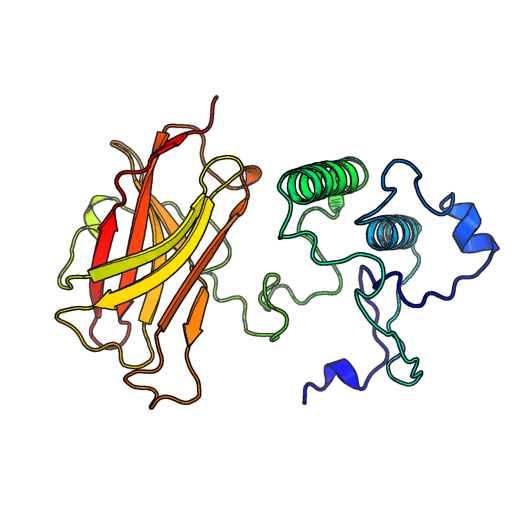.607 6.248 11.304 1.00 91.06 185 TYR A O 1
ATOM 1509 N N . LEU A 1 186 ? -13.915 4.196 10.425 1.00 89.50 186 LEU A N 1
ATOM 1510 C CA . LEU A 1 186 ? -12.792 3.533 11.067 1.00 89.50 186 LEU A CA 1
ATOM 1511 C C . LEU A 1 186 ? -11.794 3.077 10.012 1.00 89.50 186 LEU A C 1
ATOM 1513 O O . LEU A 1 186 ? -12.170 2.561 8.961 1.00 89.50 186 LEU A O 1
ATOM 1517 N N . TYR A 1 187 ? -10.518 3.246 10.317 1.00 85.56 187 TYR A N 1
ATOM 1518 C CA . TYR A 1 187 ? -9.418 2.739 9.515 1.00 85.56 187 TYR A CA 1
ATOM 1519 C C . TYR A 1 187 ? -8.433 2.042 10.445 1.00 85.56 187 TYR A C 1
ATOM 1521 O O . TYR A 1 187 ? -7.965 2.665 11.392 1.00 85.56 187 TYR A O 1
ATOM 1529 N N . GLY A 1 188 ? -8.111 0.771 10.227 1.00 82.12 188 GLY A N 1
ATOM 1530 C CA . GLY A 1 188 ? -7.203 0.072 11.135 1.00 82.12 188 GLY A CA 1
ATOM 1531 C C . GLY A 1 188 ? -5.768 0.609 11.108 1.00 82.12 188 GLY A C 1
ATOM 1532 O O . GLY A 1 188 ? -5.240 1.011 10.071 1.00 82.12 188 GLY A O 1
ATOM 1533 N N . CYS A 1 189 ? -5.143 0.650 12.278 1.00 77.62 189 CYS A N 1
ATOM 1534 C CA . CYS A 1 189 ? -3.777 1.118 12.479 1.00 77.62 189 CYS A CA 1
ATOM 1535 C C . CYS A 1 189 ? -2.805 -0.053 12.593 1.00 77.62 189 CYS A C 1
ATOM 1537 O O . CYS A 1 189 ? -3.125 -1.118 13.124 1.00 77.62 189 CYS A O 1
ATOM 1539 N N . ASP A 1 190 ? -1.554 0.193 12.216 1.00 70.88 190 ASP A N 1
ATOM 1540 C CA . ASP A 1 190 ? -0.469 -0.699 12.574 1.00 70.88 190 ASP A CA 1
ATOM 1541 C C . ASP A 1 190 ? -0.103 -0.493 14.050 1.00 70.88 190 ASP A C 1
ATOM 1543 O O . ASP A 1 190 ? 0.355 0.573 14.466 1.00 70.88 190 ASP A O 1
ATOM 1547 N N . CYS A 1 191 ? -0.288 -1.541 14.846 1.00 70.12 191 CYS A N 1
ATOM 1548 C CA . CYS A 1 191 ? 0.169 -1.605 16.227 1.00 70.12 191 CYS A CA 1
ATOM 1549 C C . CYS A 1 191 ? 1.663 -1.975 16.255 1.00 70.12 191 CYS A C 1
ATOM 1551 O O . CYS A 1 191 ? 2.056 -3.073 15.848 1.00 70.12 191 CYS A O 1
ATOM 1553 N N . ILE A 1 192 ? 2.514 -1.067 16.735 1.00 66.88 192 ILE A N 1
ATOM 1554 C CA . ILE A 1 192 ? 3.948 -1.306 16.912 1.00 66.88 192 ILE A CA 1
ATOM 1555 C C . ILE A 1 192 ? 4.165 -1.983 18.264 1.00 66.88 192 ILE A C 1
ATOM 1557 O O . ILE A 1 192 ? 3.966 -1.383 19.326 1.00 66.88 192 ILE A O 1
ATOM 1561 N N . TYR A 1 193 ? 4.628 -3.232 18.209 1.00 64.38 193 TYR A N 1
ATOM 1562 C CA . TYR A 1 193 ? 4.994 -4.008 19.387 1.00 64.38 193 TYR A CA 1
ATOM 1563 C C . TYR A 1 193 ? 6.511 -4.025 19.578 1.00 64.38 193 TYR A C 1
ATOM 1565 O O . TYR A 1 193 ? 7.254 -4.426 18.682 1.00 64.38 193 TYR A O 1
ATOM 1573 N N . ASN A 1 194 ? 6.973 -3.635 20.763 1.00 57.16 194 ASN A N 1
ATOM 1574 C CA . ASN A 1 194 ? 8.348 -3.830 21.191 1.00 57.16 194 ASN A CA 1
ATOM 1575 C C . ASN A 1 194 ? 8.537 -5.287 21.642 1.00 57.16 194 ASN A C 1
ATOM 1577 O O . ASN A 1 194 ? 7.962 -5.718 22.642 1.00 57.16 194 ASN A O 1
ATOM 1581 N N . GLN A 1 195 ? 9.341 -6.032 20.883 1.00 56.97 195 GLN A N 1
ATOM 1582 C CA . GLN A 1 195 ? 9.611 -7.454 21.114 1.00 56.97 195 GLN A CA 1
ATOM 1583 C C . GLN A 1 195 ? 10.498 -7.708 22.340 1.00 56.97 195 GLN A C 1
ATOM 1585 O O . GLN A 1 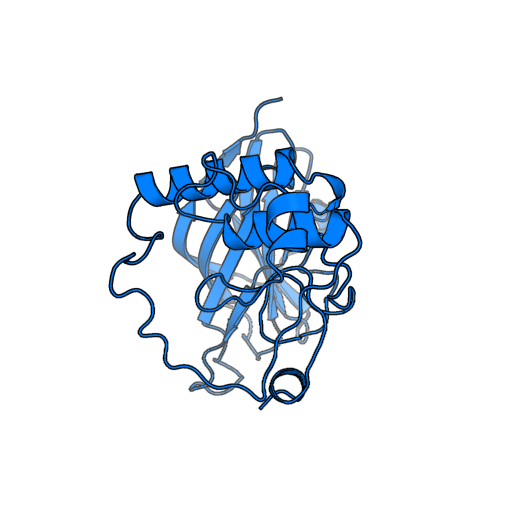195 ? 10.471 -8.812 22.879 1.00 56.97 195 GLN A O 1
ATOM 1590 N N . ASP A 1 196 ? 11.228 -6.692 22.807 1.00 51.47 196 ASP A N 1
ATOM 1591 C CA . ASP A 1 196 ? 12.106 -6.777 23.978 1.00 51.47 196 ASP A CA 1
ATOM 1592 C C . ASP A 1 196 ? 11.335 -6.628 25.299 1.00 51.47 196 ASP A C 1
ATOM 1594 O O . ASP A 1 196 ? 11.885 -6.815 26.385 1.00 51.47 196 ASP A O 1
ATOM 1598 N N . LEU A 1 197 ? 10.044 -6.284 25.228 1.00 51.25 197 LEU A N 1
ATOM 1599 C CA . LEU A 1 197 ? 9.172 -6.183 26.390 1.00 51.25 197 LEU A CA 1
ATOM 1600 C C . LEU A 1 197 ? 8.304 -7.436 26.535 1.00 51.25 197 LEU A C 1
ATOM 1602 O O . LEU A 1 197 ? 7.877 -8.023 25.538 1.00 51.25 197 LEU A O 1
ATOM 1606 N N . PRO A 1 198 ? 7.960 -7.827 27.777 1.00 54.41 198 PRO A N 1
ATOM 1607 C CA . PRO A 1 198 ? 6.958 -8.861 28.005 1.00 54.41 198 PRO A CA 1
ATOM 1608 C C . PRO A 1 198 ? 5.679 -8.537 27.225 1.00 54.41 198 PRO A C 1
ATOM 1610 O O . PRO A 1 198 ? 5.258 -7.380 27.223 1.00 54.41 198 PRO A O 1
ATOM 1613 N N . LYS A 1 199 ? 5.026 -9.540 26.614 1.00 53.22 199 LYS A N 1
ATOM 1614 C CA . LYS A 1 199 ? 3.816 -9.359 25.774 1.00 53.22 199 LYS A CA 1
ATOM 1615 C C . LYS A 1 199 ? 2.764 -8.424 26.390 1.00 53.22 199 LYS A C 1
ATOM 1617 O O . LYS A 1 199 ? 2.164 -7.628 25.679 1.00 53.22 199 LYS A O 1
ATOM 1622 N N . ALA A 1 200 ? 2.601 -8.462 27.713 1.00 49.97 200 ALA A N 1
ATOM 1623 C CA . ALA A 1 200 ? 1.676 -7.610 28.465 1.00 49.97 200 ALA A CA 1
ATOM 1624 C C . ALA A 1 200 ? 1.967 -6.092 28.384 1.00 49.97 200 ALA A C 1
ATOM 1626 O O . ALA A 1 200 ? 1.078 -5.289 28.647 1.00 49.97 200 ALA A O 1
ATOM 1627 N N . LYS A 1 201 ? 3.197 -5.698 28.032 1.00 50.75 201 LYS A N 1
ATOM 1628 C CA . LYS A 1 201 ? 3.678 -4.310 27.877 1.00 50.75 201 LYS A CA 1
ATOM 1629 C C . LYS A 1 201 ? 4.276 -4.047 26.489 1.00 50.75 201 LYS A C 1
ATOM 1631 O O . LYS A 1 201 ? 4.983 -3.060 26.299 1.00 50.75 201 LYS A O 1
ATOM 1636 N N . ALA A 1 202 ? 4.061 -4.962 25.542 1.00 49.22 202 ALA A N 1
ATOM 1637 C CA . ALA A 1 202 ? 4.711 -4.910 24.241 1.00 49.22 202 ALA A CA 1
ATOM 1638 C C . ALA A 1 202 ? 4.132 -3.811 23.344 1.00 49.22 202 ALA A C 1
ATOM 1640 O O . ALA A 1 202 ? 4.861 -3.288 22.511 1.00 49.22 202 ALA A O 1
ATOM 1641 N N . PHE A 1 203 ? 2.866 -3.421 23.515 1.00 59.03 203 PHE A N 1
ATOM 1642 C CA . PHE A 1 203 ? 2.285 -2.331 22.734 1.00 59.03 203 PHE A CA 1
ATOM 1643 C C . PHE A 1 203 ? 2.970 -1.006 23.078 1.00 59.03 203 PHE A C 1
ATOM 1645 O O . PHE A 1 203 ? 2.964 -0.587 24.235 1.00 59.03 203 PHE A O 1
ATOM 1652 N N . ARG A 1 204 ? 3.567 -0.351 22.081 1.00 60.53 204 ARG A N 1
ATOM 1653 C CA . ARG A 1 204 ? 4.198 0.961 22.263 1.00 60.53 204 ARG A CA 1
ATOM 1654 C C . ARG A 1 204 ? 3.863 1.973 21.190 1.00 60.53 204 ARG A C 1
ATOM 1656 O O . ARG A 1 204 ? 4.248 3.121 21.352 1.00 60.53 204 ARG A O 1
ATOM 1663 N N . GLY A 1 205 ? 3.176 1.599 20.116 1.00 71.44 205 GLY A N 1
ATOM 1664 C CA . GLY A 1 205 ? 2.932 2.574 19.072 1.00 71.44 205 GLY A CA 1
ATOM 1665 C C . GLY A 1 205 ? 1.779 2.273 18.147 1.00 71.44 205 GLY A C 1
ATOM 1666 O O . GLY A 1 205 ? 1.357 1.134 17.988 1.00 71.44 205 GLY A O 1
ATOM 1667 N N . ILE A 1 206 ? 1.315 3.339 17.526 1.00 80.50 206 ILE A N 1
ATOM 1668 C CA . ILE A 1 206 ? 0.383 3.369 16.414 1.00 80.50 206 ILE A CA 1
ATOM 1669 C C . ILE A 1 206 ? 1.117 3.985 15.223 1.00 80.50 206 ILE A C 1
ATOM 1671 O O . ILE A 1 206 ? 1.816 4.988 15.373 1.00 80.50 206 ILE A O 1
ATOM 1675 N N . ASP A 1 207 ? 0.975 3.385 14.049 1.00 80.12 207 ASP A N 1
ATOM 1676 C CA . ASP A 1 207 ? 1.372 3.967 12.764 1.00 80.12 207 ASP A CA 1
ATOM 1677 C C . ASP A 1 207 ? 0.205 3.759 11.798 1.00 80.12 207 ASP A C 1
ATOM 1679 O O . ASP A 1 207 ? -0.282 2.643 11.623 1.00 80.12 207 ASP A O 1
ATOM 1683 N N . ALA A 1 208 ? -0.307 4.835 11.214 1.00 81.06 208 ALA A N 1
ATOM 1684 C CA . ALA A 1 208 ? -1.363 4.742 10.221 1.00 81.06 208 ALA A CA 1
ATOM 1685 C C . ALA A 1 208 ? -1.102 5.706 9.072 1.00 81.06 208 ALA A C 1
ATOM 1687 O O . ALA A 1 208 ? -0.729 6.865 9.269 1.00 81.06 208 ALA A O 1
ATOM 1688 N N . ARG A 1 209 ? -1.328 5.210 7.852 1.00 80.81 209 ARG A N 1
ATOM 1689 C CA . ARG A 1 209 ? -1.195 5.972 6.608 1.00 80.81 209 ARG A CA 1
ATOM 1690 C C . ARG A 1 209 ? -2.397 5.723 5.714 1.00 80.81 209 ARG A C 1
ATOM 1692 O O . ARG A 1 209 ? -2.567 4.625 5.191 1.00 80.81 209 ARG A O 1
ATOM 1699 N N . ILE A 1 210 ? -3.216 6.738 5.506 1.00 79.81 210 ILE A N 1
ATOM 1700 C CA . ILE A 1 210 ? -4.403 6.687 4.656 1.00 79.81 210 ILE A CA 1
ATOM 1701 C C . ILE A 1 210 ? -4.162 7.636 3.490 1.00 79.81 210 ILE A C 1
ATOM 1703 O O . ILE A 1 210 ? -3.888 8.822 3.700 1.00 79.81 210 ILE A O 1
ATOM 1707 N N . ASN A 1 211 ? -4.217 7.128 2.255 1.00 75.94 211 ASN A N 1
ATOM 1708 C CA . ASN A 1 211 ? -4.029 7.992 1.096 1.00 75.94 211 ASN A CA 1
ATOM 1709 C C . ASN A 1 211 ? -5.224 8.935 0.960 1.00 75.94 211 ASN A C 1
ATOM 1711 O O . ASN A 1 211 ? -6.363 8.561 1.224 1.00 75.94 211 ASN A O 1
ATOM 1715 N N . HIS A 1 212 ? -4.972 10.140 0.452 1.00 77.38 212 HIS A N 1
ATOM 1716 C CA . HIS A 1 212 ? -6.028 11.116 0.195 1.00 77.38 212 HIS A CA 1
ATOM 1717 C C . HIS A 1 212 ? -7.152 10.583 -0.713 1.00 77.38 212 HIS A C 1
ATOM 1719 O O . HIS A 1 212 ? -8.304 10.977 -0.555 1.00 77.38 212 HIS A O 1
ATOM 1725 N N . ALA A 1 213 ? -6.837 9.688 -1.655 1.00 73.56 213 ALA A N 1
ATOM 1726 C CA . ALA A 1 213 ? -7.817 9.091 -2.564 1.00 73.56 213 ALA A CA 1
ATOM 1727 C C . ALA A 1 213 ? -8.870 8.243 -1.829 1.00 73.56 213 ALA A C 1
ATOM 1729 O O . ALA A 1 213 ? -10.046 8.324 -2.173 1.00 73.56 213 ALA A O 1
ATOM 1730 N N . ASP A 1 214 ? -8.456 7.529 -0.779 1.00 79.06 214 ASP A N 1
ATOM 1731 C CA . ASP A 1 214 ? -9.282 6.571 -0.032 1.00 79.06 214 ASP A CA 1
ATOM 1732 C C . ASP A 1 214 ? -10.165 7.253 1.031 1.00 79.06 214 ASP A C 1
ATOM 1734 O O . ASP A 1 214 ? -11.009 6.618 1.661 1.00 79.06 214 ASP A O 1
ATOM 1738 N N . LEU A 1 215 ? -9.956 8.555 1.257 1.00 84.50 215 LEU A N 1
ATOM 1739 C CA . LEU A 1 215 ? -10.650 9.335 2.277 1.00 84.50 215 LEU A CA 1
ATOM 1740 C C . LEU A 1 215 ? -11.952 9.966 1.755 1.00 84.50 215 LEU A C 1
ATOM 1742 O O . LEU A 1 215 ? -12.014 10.400 0.594 1.00 84.50 215 LEU A O 1
ATOM 1746 N N . PRO A 1 216 ? -12.980 10.076 2.617 1.00 86.00 216 PRO A N 1
ATOM 1747 C CA . PRO A 1 216 ? -14.269 10.635 2.256 1.00 86.00 216 PRO A CA 1
ATOM 1748 C C . PRO A 1 216 ? -14.150 12.149 2.074 1.00 86.00 216 PRO A C 1
ATOM 1750 O O . PRO A 1 216 ? -13.293 12.807 2.667 1.00 86.00 216 PRO A O 1
ATOM 1753 N N . LYS A 1 217 ? -15.015 12.705 1.226 1.00 87.88 217 LYS A N 1
ATOM 1754 C CA . LYS A 1 217 ? -15.113 14.156 1.028 1.00 87.88 217 LYS A CA 1
ATOM 1755 C C . LYS A 1 217 ? -15.779 14.802 2.246 1.00 87.88 217 LYS A C 1
ATOM 1757 O O . LYS A 1 217 ? -16.684 14.212 2.832 1.00 87.88 217 LYS A O 1
ATOM 1762 N N . GLY A 1 218 ? -15.351 16.011 2.603 1.00 88.69 218 GLY A N 1
ATOM 1763 C CA . GLY A 1 218 ? -15.856 16.757 3.758 1.00 88.69 218 GLY A CA 1
ATOM 1764 C C . GLY A 1 218 ? -14.810 16.990 4.848 1.00 88.69 218 GLY A C 1
ATOM 1765 O O . GLY A 1 218 ? -13.622 16.720 4.664 1.00 88.69 218 GLY A O 1
ATOM 1766 N N . SER A 1 219 ? -15.270 17.520 5.983 1.00 90.31 219 SER A N 1
ATOM 1767 C CA . SER A 1 219 ? -14.433 17.845 7.142 1.00 90.31 219 SER A CA 1
ATOM 1768 C C . SER A 1 219 ? -14.684 16.867 8.289 1.00 90.31 219 SER A C 1
ATOM 1770 O O . SER A 1 219 ? -15.823 16.691 8.723 1.00 90.31 219 SER A O 1
ATOM 1772 N N . PHE A 1 220 ? -13.619 16.256 8.799 1.00 91.94 220 PHE A N 1
ATOM 1773 C CA . PHE A 1 220 ? -13.654 15.232 9.841 1.00 91.94 220 PHE A CA 1
ATOM 1774 C C . PHE A 1 220 ? -12.631 15.541 10.932 1.00 91.94 220 PHE A C 1
ATOM 1776 O O . PHE A 1 220 ? -11.482 15.861 10.633 1.00 91.94 220 PHE A O 1
ATOM 1783 N N . ARG A 1 221 ? -13.024 15.382 12.199 1.00 91.94 221 ARG A N 1
ATOM 1784 C CA . ARG A 1 221 ? -12.065 15.233 13.298 1.00 91.94 221 ARG A CA 1
ATOM 1785 C C . ARG A 1 221 ? -11.417 13.869 13.179 1.00 91.94 221 ARG A C 1
ATOM 1787 O O . ARG A 1 221 ? -12.108 12.876 12.944 1.00 91.94 221 ARG A O 1
ATOM 1794 N N . VAL A 1 222 ? -10.109 13.831 13.359 1.00 91.62 222 VAL A N 1
ATOM 1795 C CA . VAL A 1 222 ? -9.358 12.579 13.401 1.00 91.62 222 VAL A CA 1
ATOM 1796 C C . VAL A 1 222 ? -9.204 12.153 14.860 1.00 91.62 222 VAL A C 1
ATOM 1798 O O . VAL A 1 222 ? -9.259 12.971 15.775 1.00 91.62 222 VAL A O 1
ATOM 1801 N N . GLY A 1 223 ? -9.051 10.864 15.110 1.00 91.00 223 GLY A N 1
ATOM 1802 C CA . GLY A 1 223 ? -8.808 10.333 16.442 1.00 91.00 223 GLY A CA 1
ATOM 1803 C C . GLY A 1 223 ? -8.263 8.921 16.403 1.00 91.00 223 GLY A C 1
ATOM 1804 O O . GLY A 1 223 ? -8.046 8.359 15.331 1.00 91.00 223 GLY A O 1
ATOM 1805 N N . ILE A 1 224 ? -8.065 8.350 17.586 1.00 90.81 224 ILE A N 1
ATOM 1806 C CA . ILE A 1 224 ? -7.644 6.967 17.776 1.00 90.81 224 ILE A CA 1
ATOM 1807 C C . ILE A 1 224 ? -8.623 6.256 18.694 1.00 90.81 224 ILE A C 1
ATOM 1809 O O . ILE A 1 224 ? -8.895 6.715 19.802 1.00 90.81 224 ILE A O 1
ATOM 1813 N N . LEU A 1 225 ? -9.106 5.109 18.234 1.00 90.19 225 LEU A N 1
ATOM 1814 C CA . LEU A 1 225 ? -9.887 4.152 18.998 1.00 90.19 225 LEU A CA 1
ATOM 1815 C C . LEU A 1 225 ? -9.009 2.937 19.281 1.00 90.19 225 LEU A C 1
ATOM 1817 O O . LEU A 1 225 ? -8.472 2.330 18.360 1.00 90.19 225 LEU A O 1
ATOM 1821 N N . LEU A 1 226 ? -8.900 2.566 20.550 1.00 88.31 226 LEU A N 1
ATOM 1822 C CA . LEU A 1 226 ? -8.356 1.281 20.960 1.00 88.31 226 LEU A CA 1
ATOM 1823 C C . LEU A 1 226 ? -9.500 0.346 21.338 1.00 88.31 226 LEU A C 1
ATOM 1825 O O . LEU A 1 226 ? -10.467 0.755 21.992 1.00 88.31 226 LEU A O 1
ATOM 1829 N N . LYS A 1 227 ? -9.360 -0.923 20.965 1.00 86.12 227 LYS A N 1
ATOM 1830 C CA . LYS A 1 227 ? -10.266 -2.006 21.337 1.00 86.12 227 LYS A CA 1
ATOM 1831 C C . LYS A 1 227 ? -9.449 -3.184 21.852 1.00 86.12 227 LYS A C 1
ATOM 1833 O O . LYS A 1 227 ? -8.674 -3.778 21.116 1.00 86.12 227 LYS A O 1
ATOM 1838 N N . ASN A 1 228 ? -9.633 -3.533 23.118 1.00 79.94 228 ASN A N 1
ATOM 1839 C CA . ASN A 1 228 ? -9.073 -4.747 23.693 1.00 79.94 228 ASN A CA 1
ATOM 1840 C C . ASN A 1 228 ? -10.019 -5.920 23.408 1.00 79.94 228 ASN A C 1
ATOM 1842 O O . ASN A 1 228 ? -11.169 -5.914 23.855 1.00 79.94 228 ASN A O 1
ATOM 1846 N N . ASN A 1 229 ? -9.534 -6.925 22.684 1.00 78.06 229 ASN A N 1
ATOM 1847 C CA . ASN A 1 229 ? -10.355 -8.061 22.264 1.00 78.06 229 ASN A CA 1
ATOM 1848 C C . ASN A 1 229 ? -10.611 -9.071 23.389 1.00 78.06 229 ASN A C 1
ATOM 1850 O O . ASN A 1 229 ? -11.615 -9.778 23.357 1.00 78.06 229 ASN A O 1
ATOM 1854 N N . LEU A 1 230 ? -9.762 -9.093 24.420 1.00 74.19 230 LEU A N 1
ATOM 1855 C CA . LEU A 1 230 ? -9.895 -9.996 25.565 1.00 74.19 230 LEU A CA 1
ATOM 1856 C C . LEU A 1 230 ? -10.853 -9.456 26.629 1.00 74.19 230 LEU A C 1
ATOM 1858 O O . LEU A 1 230 ? -11.632 -10.210 27.204 1.00 74.19 230 LEU A O 1
ATOM 1862 N N . THR A 1 231 ? -10.782 -8.157 26.924 1.00 78.81 231 THR A N 1
ATOM 1863 C CA . THR A 1 231 ? -11.609 -7.528 27.970 1.00 78.81 231 THR A CA 1
ATOM 1864 C C . THR A 1 231 ? -12.863 -6.859 27.418 1.00 78.81 231 THR A C 1
ATOM 1866 O O . THR A 1 231 ? -13.744 -6.483 28.188 1.00 78.81 231 THR A O 1
ATOM 1869 N N . GLY A 1 232 ? -12.937 -6.657 26.100 1.00 80.88 232 GLY A N 1
ATOM 1870 C CA . GLY A 1 232 ? -13.982 -5.860 25.461 1.00 80.88 232 GLY A CA 1
ATOM 1871 C C . GLY A 1 232 ? -13.874 -4.361 25.758 1.00 80.88 232 GLY A C 1
ATOM 1872 O O . GLY A 1 232 ? -14.819 -3.620 25.484 1.00 80.88 232 GLY A O 1
ATOM 1873 N N . ALA A 1 233 ? -12.759 -3.899 26.337 1.00 83.81 233 ALA A N 1
ATOM 1874 C CA . ALA A 1 233 ? -12.558 -2.483 26.612 1.00 83.81 233 ALA A CA 1
ATOM 1875 C C . ALA A 1 233 ? -12.414 -1.692 25.301 1.00 83.81 233 ALA A C 1
ATOM 1877 O O . ALA A 1 233 ? -11.578 -2.022 24.463 1.00 83.81 233 ALA A O 1
ATOM 1878 N N . LYS A 1 234 ? -13.205 -0.632 25.135 1.00 89.38 234 LYS A N 1
ATOM 1879 C CA . LYS A 1 234 ? -13.166 0.325 24.026 1.00 89.38 234 LYS A CA 1
ATOM 1880 C C . LYS A 1 234 ? -12.909 1.716 24.582 1.00 89.38 234 LYS A C 1
ATOM 1882 O O . LYS A 1 234 ? -13.596 2.149 25.508 1.00 89.38 234 LYS A O 1
ATOM 1887 N N . GLY A 1 235 ? -11.949 2.425 24.009 1.00 89.38 235 GLY A N 1
ATOM 1888 C CA . GLY A 1 235 ? -11.629 3.792 24.404 1.00 89.38 235 GLY A CA 1
ATOM 1889 C C . GLY A 1 235 ? -11.177 4.593 23.198 1.00 89.38 235 GLY A C 1
ATOM 1890 O O . GLY A 1 235 ? -10.425 4.091 22.370 1.00 89.38 235 GLY A O 1
ATOM 1891 N N . CYS A 1 236 ? -11.662 5.822 23.081 1.00 90.75 236 CYS A N 1
ATOM 1892 C CA . CYS A 1 236 ? -11.397 6.691 21.944 1.00 90.75 236 CYS A CA 1
ATOM 1893 C C . CYS A 1 236 ? -10.882 8.039 22.434 1.00 90.75 236 CYS A C 1
ATOM 1895 O O . CYS A 1 236 ? -11.376 8.572 23.428 1.00 90.75 236 CYS A O 1
ATOM 1897 N N . ILE A 1 237 ? -9.928 8.605 21.703 1.00 90.31 237 ILE A N 1
ATOM 1898 C CA . ILE A 1 237 ? -9.447 9.971 21.879 1.00 90.31 237 ILE A CA 1
ATOM 1899 C C . ILE A 1 237 ? -9.474 10.675 20.524 1.00 90.31 237 ILE A C 1
ATOM 1901 O O . ILE A 1 237 ? -8.959 10.155 19.537 1.00 90.31 237 ILE A O 1
ATOM 1905 N N . LEU A 1 238 ? -10.126 11.833 20.458 1.00 89.44 238 LEU A N 1
ATOM 1906 C CA . LEU A 1 238 ? -10.152 12.666 19.256 1.00 89.44 238 LEU A CA 1
ATOM 1907 C C . LEU A 1 238 ? -9.052 13.719 19.352 1.00 89.44 238 LEU A C 1
ATOM 1909 O O . LEU A 1 238 ? -8.808 14.262 20.428 1.00 89.44 238 LEU A O 1
ATOM 1913 N N . THR A 1 239 ? -8.413 14.020 18.229 1.00 86.69 239 THR A N 1
ATOM 1914 C CA . THR A 1 239 ? -7.482 15.139 18.114 1.00 86.69 239 THR A CA 1
ATOM 1915 C C . THR A 1 239 ? -8.243 16.445 17.898 1.00 86.69 239 THR A C 1
ATOM 1917 O O . THR A 1 239 ? -9.412 16.468 17.488 1.00 86.69 239 THR A O 1
ATOM 1920 N N . ASP A 1 240 ? -7.571 17.563 18.145 1.00 82.44 240 ASP A N 1
ATOM 1921 C CA . ASP A 1 240 ? -8.094 18.889 17.797 1.00 82.44 240 ASP A CA 1
ATOM 1922 C C . ASP A 1 240 ? -7.920 19.217 16.311 1.00 82.44 240 ASP A C 1
ATOM 1924 O O . ASP A 1 240 ? -8.565 20.124 15.791 1.00 82.44 240 ASP A O 1
ATOM 1928 N N . GLU A 1 241 ? -7.109 18.435 15.598 1.00 80.06 241 GLU A N 1
ATOM 1929 C CA . GLU A 1 241 ? -6.913 18.603 14.166 1.00 80.06 241 GLU A CA 1
ATOM 1930 C C . GLU A 1 241 ? -8.076 18.064 13.324 1.00 80.06 241 GLU A C 1
ATOM 1932 O O . GLU A 1 241 ? -8.658 17.005 13.593 1.00 80.06 241 GLU A O 1
ATOM 1937 N N . MET A 1 242 ? -8.364 18.805 12.254 1.00 83.94 242 MET A N 1
ATOM 1938 C CA . MET A 1 242 ? -9.381 18.490 11.259 1.00 83.94 242 MET A CA 1
ATOM 1939 C C . MET A 1 242 ? -8.717 18.035 9.961 1.00 83.94 242 MET A C 1
ATOM 1941 O O . MET A 1 242 ? -7.833 18.704 9.430 1.00 83.94 242 MET A O 1
ATOM 1945 N N . TYR A 1 243 ? -9.199 16.932 9.404 1.00 85.62 243 TYR A N 1
ATOM 1946 C CA . TYR A 1 243 ? -8.983 16.589 8.007 1.00 85.62 243 TYR A CA 1
ATOM 1947 C C . TYR A 1 243 ? -10.092 17.222 7.165 1.00 85.62 243 TYR A C 1
ATOM 1949 O O . TYR A 1 243 ? -11.265 17.081 7.502 1.00 85.62 243 TYR A O 1
ATOM 1957 N N . THR A 1 244 ? -9.739 17.903 6.074 1.00 83.94 244 THR A N 1
ATOM 1958 C CA . THR A 1 244 ? -10.714 18.436 5.114 1.00 83.94 244 THR A CA 1
ATOM 1959 C C . THR A 1 244 ? -10.334 18.017 3.703 1.00 83.94 244 THR A C 1
ATOM 1961 O O . THR A 1 244 ? -9.178 18.139 3.300 1.00 83.94 244 THR A O 1
ATOM 1964 N N . LYS A 1 245 ? -11.323 17.538 2.951 1.00 82.50 245 LYS A N 1
ATOM 1965 C CA . LYS A 1 245 ? -11.218 17.248 1.522 1.00 82.50 245 LYS A CA 1
ATOM 1966 C C . LYS A 1 245 ? -12.328 17.984 0.792 1.00 82.50 245 LYS A C 1
ATOM 1968 O O . LYS A 1 245 ? -13.504 17.754 1.081 1.00 82.50 245 LYS A O 1
ATOM 1973 N N . GLU A 1 246 ? -11.930 18.873 -0.113 1.00 78.56 246 GLU A N 1
ATOM 1974 C CA . GLU A 1 246 ? -12.849 19.638 -0.957 1.00 78.56 246 GLU A CA 1
ATOM 1975 C C . GLU A 1 246 ? -13.692 18.713 -1.851 1.00 78.56 246 GLU A C 1
ATOM 1977 O O . GLU A 1 246 ? -13.325 17.559 -2.116 1.00 78.56 246 GLU A O 1
ATOM 1982 N N . LEU A 1 247 ? -14.866 19.220 -2.240 1.00 56.59 247 LEU A N 1
ATOM 1983 C CA . LEU A 1 247 ? -15.849 18.515 -3.065 1.00 56.59 247 LEU A CA 1
ATOM 1984 C C . LEU A 1 247 ? -15.342 18.250 -4.483 1.00 56.59 247 LEU A C 1
ATOM 1986 O O . LEU A 1 247 ? -14.711 19.139 -5.082 1.00 56.59 247 LEU A O 1
#

Sequence (247 aa):
KSFRAKRVYNCLAVTGACLMISKDKFYAVRGFDERLPVSYNDIDLCFKLHEAGYYNVVRNDAFLWHHESASRGNDMISKVKLERLAKERSRLYFFHPDLFAKDPFYNPNLSQRRADCRLNDSFNDYLQKADRDEIFKLNGKVNAHFDSYNTACGIALKGMAEFTNAAMNGDVDAFVVLFNQNECYLYGCDCIYNQDLPKAKAFRGIDARINHADLPKGSFRVGILLKNNLTGAKGCILTDEMYTKEL

Secondary structure (DSSP, 8-state):
--GGGGS-EEES---TTS----HHHHHHTTS--TTSSSSSHHHHHHHHHHHTT--EEE-TT------TTTTT--TTS-HHHHHHHHHHHHHHHHH-GGGTT--TTS-TTB-SS-TT--B--TTSSSPEEE-HHHHT---S-EEEEEEEEE-TTEEEEEEEEEESSS---S-EEEEEEEE-SS-EEEEEPEEEE-TTS-GGG-EEEEEEEEEGGGSPSEEEEEEEEEEETTT--EEEEEEEEEEEE--